Protein AF-A0A7S3FCY6-F1 (afdb_monomer)

Secondary structure (DSSP, 8-state):
--SSSS-TT--TTS-EEP---PPPPTTS-EEEEEET-SS-SSTT-EEEEEEEEEE--TT-S-SS-SS--EE-SS--EETT--------EEEEE-SSTTTT-BBEEEEEEETTEEEEEEEET-SS--STTPEEEEEEEEEEPPBTSSS----EEEETT--B-TT---S----EEEEEEEE-SSSS-TT--TTS-EEEEEEEEEETTS-EEEEEET-SS-SSTTSEEEEEEEEEE--TT-SBSS-SS--EE-SS--EETT-SS--EEEEEEEE-SSTTTT-BBEEEEEEETT-S-----TT-SS--STT------EEEEE--TTSSS----EEEETT--B-TT---S----EEEEEP---SSTT-

pLDDT: mean 89.42, std 9.93, range [41.59, 98.5]

Radius of gyration: 20.01 Å; Cα contacts (8 Å, |Δi|>4): 1108; chains: 1; bounding box: 51×48×54 Å

Foldseek 3Di:
DVDALAAPLDDPQQAAWDDDDDDDPPQQAEKDKAKQDQAFPDPQKHFPGKAFWKAAQQADQDQDALEIDGDHNNIDHDVVHRDDPHDIFFEAEPLAVLGQWRMMMTMIGHGQFLYKDKAWLDAPADDDPWHFRAKAFWWARFWVGRFAHAIDGHHNNNHHDPPIDSDNRRGGYIFFEAEDDDLAAPLGDRQQAGWMMTMTTHGHQQADKDKAKQDQAFPAPQKHFRGKAFWKAAFQAIGYLHALDTDGHHNNGDHDRSRRDTRRYIYFEAEDPAVLGQWRMMMTIIGHGPHSYDDDDPPDADDDPPPDHDRAGAFWWARDPSGHHHHDIDGHHNNNDHGPRIDSDRPRGGYIDGDDDDDDVPD

Structure (mmCIF, N/CA/C/O backbone):
data_AF-A0A7S3FCY6-F1
#
_entry.id   AF-A0A7S3FCY6-F1
#
loop_
_atom_site.group_PDB
_atom_site.id
_atom_site.type_symbol
_atom_site.label_atom_id
_atom_site.label_alt_id
_atom_site.label_comp_id
_atom_site.label_asym_id
_atom_site.label_entity_id
_atom_site.label_seq_id
_atom_site.pdbx_PDB_ins_code
_atom_site.Cartn_x
_atom_site.Cartn_y
_atom_site.Cartn_z
_atom_site.occupancy
_atom_site.B_iso_or_equiv
_atom_site.auth_seq_id
_atom_site.auth_comp_id
_atom_site.auth_asym_id
_atom_site.auth_atom_id
_atom_site.pdbx_PDB_model_num
ATOM 1 N N . ALA A 1 1 ? 5.067 -3.486 -28.750 1.00 42.56 1 ALA A N 1
ATOM 2 C CA . ALA A 1 1 ? 5.143 -2.466 -27.712 1.00 42.56 1 ALA A CA 1
ATOM 3 C C . ALA A 1 1 ? 5.396 -1.118 -28.373 1.00 42.56 1 ALA A C 1
ATOM 5 O O . ALA A 1 1 ? 5.962 -1.090 -29.464 1.00 42.56 1 ALA A O 1
ATOM 6 N N . ILE A 1 2 ? 5.029 -0.012 -27.726 1.00 41.59 2 ILE A N 1
ATOM 7 C CA . ILE A 1 2 ? 5.940 1.135 -27.791 1.00 41.59 2 ILE A CA 1
ATOM 8 C C . ILE A 1 2 ? 7.129 0.655 -26.956 1.00 41.59 2 ILE A C 1
ATOM 10 O O . ILE A 1 2 ? 6.925 0.344 -25.788 1.00 41.59 2 ILE A O 1
ATOM 14 N N . GLY A 1 3 ? 8.278 0.403 -27.590 1.00 43.41 3 GLY A N 1
ATOM 15 C CA . GLY A 1 3 ? 9.471 -0.089 -26.896 1.00 43.41 3 GLY A CA 1
ATOM 16 C C . GLY A 1 3 ? 9.791 0.808 -25.701 1.00 43.41 3 GLY A C 1
ATOM 17 O O . GLY A 1 3 ? 9.732 2.030 -25.824 1.00 43.41 3 GLY A O 1
ATOM 18 N N . GLY A 1 4 ? 10.026 0.180 -24.560 1.00 59.50 4 GLY A N 1
ATOM 19 C CA . GLY A 1 4 ? 10.203 0.788 -23.247 1.00 59.50 4 GLY A CA 1
ATOM 20 C C . GLY A 1 4 ? 10.033 -0.291 -22.178 1.00 59.50 4 GLY A C 1
ATOM 21 O O . GLY A 1 4 ? 9.731 -1.422 -22.549 1.00 59.50 4 GLY A O 1
ATOM 22 N N . SER A 1 5 ? 10.188 0.082 -20.908 1.00 58.12 5 SER A N 1
ATOM 23 C CA . SER A 1 5 ? 10.246 -0.692 -19.645 1.00 58.12 5 SER A CA 1
ATOM 24 C C . SER A 1 5 ? 9.376 -1.954 -19.418 1.00 58.12 5 SER A C 1
ATOM 26 O O . SER A 1 5 ? 9.389 -2.539 -18.337 1.00 58.12 5 SER A O 1
ATOM 28 N N . ALA A 1 6 ? 8.551 -2.375 -20.375 1.00 68.81 6 ALA A N 1
ATOM 29 C CA . ALA A 1 6 ? 7.847 -3.652 -20.372 1.00 68.81 6 ALA A CA 1
ATOM 30 C C . ALA A 1 6 ? 8.708 -4.782 -20.973 1.00 68.81 6 ALA A C 1
ATOM 32 O O . ALA A 1 6 ? 9.576 -4.554 -21.809 1.00 68.81 6 ALA A O 1
ATOM 33 N N . ASP A 1 7 ? 8.407 -6.032 -20.607 1.00 71.19 7 ASP A N 1
ATOM 34 C CA . ASP A 1 7 ? 9.063 -7.212 -21.187 1.00 71.19 7 ASP A CA 1
ATOM 35 C C . ASP A 1 7 ? 8.793 -7.340 -22.703 1.00 71.19 7 ASP A C 1
ATOM 37 O O . ASP A 1 7 ? 7.650 -7.203 -23.156 1.00 71.19 7 ASP A O 1
ATOM 41 N N . ASP A 1 8 ? 9.835 -7.659 -23.482 1.00 65.25 8 ASP A N 1
ATOM 42 C CA . ASP A 1 8 ? 9.804 -7.812 -24.947 1.00 65.25 8 ASP A CA 1
ATOM 43 C C . ASP A 1 8 ? 8.772 -8.839 -25.448 1.00 65.25 8 ASP A C 1
ATOM 45 O O . ASP A 1 8 ? 8.322 -8.776 -26.599 1.00 65.25 8 ASP A O 1
ATOM 49 N N . GLY A 1 9 ? 8.345 -9.774 -24.592 1.00 67.56 9 GLY A N 1
ATOM 50 C CA . GLY A 1 9 ? 7.244 -10.694 -24.866 1.00 67.56 9 GLY A CA 1
ATOM 51 C C . GLY A 1 9 ? 5.894 -9.997 -25.088 1.00 67.56 9 GLY A C 1
ATOM 52 O O . GLY A 1 9 ? 4.981 -10.602 -25.657 1.00 67.56 9 GLY A O 1
ATOM 53 N N . TYR A 1 10 ? 5.752 -8.726 -24.690 1.00 75.31 10 TYR A N 1
ATOM 54 C CA . TYR A 1 10 ? 4.527 -7.946 -24.835 1.00 75.31 10 TYR A CA 1
ATOM 55 C C . TYR A 1 10 ? 4.468 -7.177 -26.170 1.00 75.31 10 TYR A C 1
ATOM 57 O O . TYR A 1 10 ? 4.932 -6.046 -26.330 1.00 75.31 10 TYR A O 1
ATOM 65 N N . VAL A 1 11 ? 3.809 -7.760 -27.173 1.00 65.00 11 VAL A N 1
ATOM 66 C CA . VAL A 1 11 ? 3.669 -7.153 -28.511 1.00 65.00 11 VAL A CA 1
ATOM 67 C C . VAL A 1 11 ? 2.411 -6.273 -28.630 1.00 65.00 11 VAL A C 1
ATOM 69 O O . VAL A 1 11 ? 1.331 -6.631 -28.172 1.00 65.00 11 VAL A O 1
ATOM 72 N N . SER A 1 12 ? 2.519 -5.104 -29.280 1.00 61.16 12 SER A N 1
ATOM 73 C CA . SER A 1 12 ? 1.483 -4.042 -29.257 1.00 61.16 12 SER A CA 1
ATOM 74 C C . SER A 1 12 ? 0.335 -4.231 -30.251 1.00 61.16 12 SER A C 1
ATOM 76 O O . SER A 1 12 ? -0.511 -3.356 -30.352 1.00 61.16 12 SER A O 1
ATOM 78 N N . ASN A 1 13 ? 0.276 -5.354 -30.969 1.00 62.34 13 ASN A N 1
ATOM 79 C CA . ASN A 1 13 ? -0.729 -5.598 -32.013 1.00 62.34 13 ASN A CA 1
ATOM 80 C C . ASN A 1 13 ? -1.379 -6.995 -31.915 1.00 62.34 13 ASN A C 1
ATOM 82 O O . ASN A 1 13 ? -2.014 -7.439 -32.867 1.00 62.34 13 ASN A O 1
ATOM 86 N N . ALA A 1 14 ? -1.208 -7.714 -30.798 1.00 66.94 14 ALA A N 1
ATOM 87 C CA . ALA A 1 14 ? -1.710 -9.089 -30.651 1.00 66.94 14 ALA A CA 1
ATOM 88 C C . ALA A 1 14 ? -3.150 -9.200 -30.106 1.00 66.94 14 ALA A C 1
ATOM 90 O O . ALA A 1 14 ? -3.664 -10.309 -29.981 1.00 66.94 14 ALA A O 1
ATOM 91 N N . GLY A 1 15 ? -3.816 -8.078 -29.812 1.00 81.19 15 GLY A N 1
ATOM 92 C CA . GLY A 1 15 ? -5.153 -8.030 -29.205 1.00 81.19 15 GLY A CA 1
ATOM 93 C C . GLY A 1 15 ? -5.122 -7.535 -27.758 1.00 81.19 15 GLY A C 1
ATOM 94 O O . GLY A 1 15 ? -4.116 -6.992 -27.301 1.00 81.19 15 GLY A O 1
ATOM 95 N N . ALA A 1 16 ? -6.225 -7.704 -27.028 1.00 87.00 16 ALA A N 1
ATOM 96 C CA . ALA A 1 16 ? -6.291 -7.323 -25.615 1.00 87.00 16 ALA A CA 1
ATOM 97 C C . ALA A 1 16 ? -5.517 -8.320 -24.737 1.00 87.00 16 ALA A C 1
ATOM 99 O O . ALA A 1 16 ? -5.669 -9.530 -24.903 1.00 87.00 16 ALA A O 1
ATOM 100 N N . VAL A 1 17 ? -4.710 -7.829 -23.791 1.00 88.38 17 VAL A N 1
ATOM 101 C CA . VAL A 1 17 ? -4.005 -8.688 -22.822 1.00 88.38 17 VAL A CA 1
ATOM 102 C C . VAL A 1 17 ? -5.026 -9.403 -21.935 1.00 88.38 17 VAL A C 1
ATOM 104 O O . VAL A 1 17 ? -5.970 -8.787 -21.440 1.00 88.38 17 VAL A O 1
ATOM 107 N N . GLY A 1 18 ? -4.859 -10.713 -21.764 1.00 89.19 18 GLY A N 1
ATOM 108 C CA . GLY A 1 18 ? -5.743 -11.539 -20.951 1.00 89.19 18 GLY A CA 1
ATOM 109 C C . GLY A 1 18 ? -5.485 -11.410 -19.452 1.00 89.19 18 GLY A C 1
ATOM 110 O O . GLY A 1 18 ? -4.379 -11.111 -19.011 1.00 89.19 18 GLY A O 1
ATOM 111 N N . CYS A 1 19 ? -6.514 -11.698 -18.661 1.00 91.56 19 CYS A N 1
ATOM 112 C CA . CYS A 1 19 ? -6.420 -11.854 -17.214 1.00 91.56 19 CYS A CA 1
ATOM 113 C C . CYS A 1 19 ? -7.144 -13.134 -16.778 1.00 91.56 19 CYS A C 1
ATOM 115 O O . CYS A 1 19 ? -7.951 -13.705 -17.515 1.00 91.56 19 CYS A O 1
ATOM 117 N N . SER A 1 20 ? -6.835 -13.628 -15.583 1.00 94.06 20 SER A N 1
ATOM 118 C CA . SER A 1 20 ? -7.522 -14.773 -14.982 1.00 94.06 20 SER A CA 1
ATOM 119 C C . SER A 1 20 ? -7.566 -14.597 -13.472 1.00 94.06 20 SER A C 1
ATOM 121 O O . SER A 1 20 ? -6.573 -14.208 -12.863 1.00 94.06 20 SER A O 1
ATOM 123 N N . VAL A 1 21 ? -8.722 -14.879 -12.870 1.00 92.94 21 VAL A N 1
ATOM 124 C CA . VAL A 1 21 ? -8.875 -14.915 -11.413 1.00 92.94 21 VAL A CA 1
ATOM 125 C C . VAL A 1 21 ? -8.625 -16.345 -10.961 1.00 92.94 21 VAL A C 1
ATOM 127 O O . VAL A 1 21 ? -9.401 -17.248 -11.273 1.00 92.94 21 VAL A O 1
ATOM 130 N N . CYS A 1 22 ? -7.523 -16.549 -10.250 1.00 94.25 22 CYS A N 1
ATOM 131 C CA . CYS A 1 22 ? -7.093 -17.863 -9.793 1.00 94.25 22 CYS A CA 1
ATOM 132 C C . CYS A 1 22 ? -7.392 -18.027 -8.301 1.00 94.25 22 CYS A C 1
ATOM 134 O O . CYS A 1 22 ? -7.113 -17.133 -7.505 1.00 94.25 22 CYS A O 1
ATOM 136 N N . ALA A 1 23 ? -7.924 -19.186 -7.919 1.00 91.31 23 ALA A N 1
ATOM 137 C CA . ALA A 1 23 ? -8.112 -19.550 -6.522 1.00 91.31 23 ALA A CA 1
ATOM 138 C C . ALA A 1 23 ? -6.977 -20.467 -6.061 1.00 91.31 23 ALA A C 1
ATOM 140 O O . ALA A 1 23 ? -6.647 -21.455 -6.718 1.00 91.31 23 ALA A O 1
ATOM 141 N N . VAL A 1 24 ? -6.410 -20.154 -4.903 1.00 89.50 24 V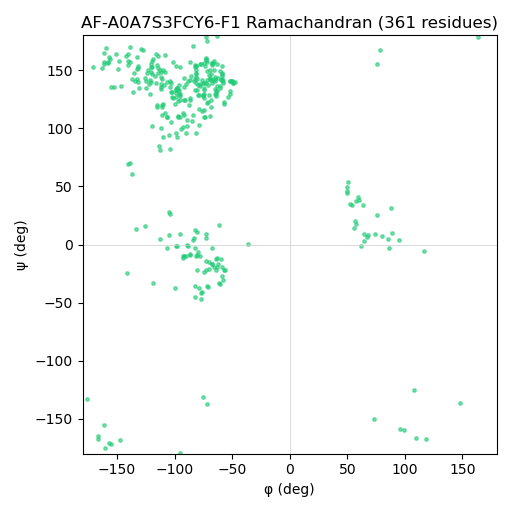AL A N 1
ATOM 142 C CA . VAL A 1 24 ? -5.479 -21.039 -4.202 1.00 89.50 24 VAL A CA 1
ATOM 143 C C . VAL A 1 24 ? -6.296 -22.138 -3.506 1.00 89.50 24 VAL A C 1
ATOM 145 O O . VAL A 1 24 ? -7.345 -21.822 -2.934 1.00 89.50 24 VAL A O 1
ATOM 148 N N . PRO A 1 25 ? -5.872 -23.418 -3.520 1.00 89.06 25 PRO A N 1
ATOM 149 C CA . PRO A 1 25 ? -6.608 -24.464 -2.820 1.00 89.06 25 PRO A CA 1
ATOM 150 C C . PRO A 1 25 ? -6.734 -24.156 -1.325 1.00 89.06 25 PRO A C 1
ATOM 152 O O . PRO A 1 25 ? -5.803 -23.624 -0.709 1.00 89.06 25 PRO A O 1
ATOM 155 N N . ALA A 1 26 ? -7.866 -24.540 -0.730 1.00 83.62 26 ALA A N 1
ATOM 156 C CA . ALA A 1 26 ? -8.115 -24.344 0.695 1.00 83.62 26 ALA A CA 1
ATOM 157 C C . ALA A 1 26 ? -6.928 -24.835 1.544 1.00 83.62 26 ALA A C 1
ATOM 159 O O . ALA A 1 26 ? -6.344 -25.882 1.263 1.00 83.62 26 ALA A O 1
ATOM 160 N N . ASN A 1 27 ? -6.578 -24.076 2.584 1.00 83.38 27 ASN A N 1
ATOM 161 C CA . ASN A 1 27 ? -5.462 -24.353 3.499 1.00 83.38 27 ASN A CA 1
ATOM 162 C C . ASN A 1 27 ? -4.051 -24.316 2.880 1.00 83.38 27 ASN A C 1
ATOM 164 O O . ASN A 1 27 ? -3.089 -24.656 3.566 1.00 83.38 27 ASN A O 1
ATOM 168 N N . SER A 1 28 ? -3.883 -23.868 1.631 1.00 89.94 28 SER A N 1
ATOM 169 C CA . SER A 1 28 ? -2.543 -23.750 1.025 1.00 89.94 28 SER A CA 1
ATOM 170 C C . SER A 1 28 ? -1.828 -22.438 1.378 1.00 89.94 28 SER A C 1
ATOM 172 O O . SER A 1 28 ? -0.714 -22.198 0.913 1.00 89.94 28 SER A O 1
ATOM 174 N N . GLY A 1 29 ? -2.437 -21.608 2.227 1.00 92.81 29 GLY A N 1
ATOM 175 C CA . GLY A 1 29 ? -1.879 -20.346 2.705 1.00 92.81 29 GLY A CA 1
ATOM 176 C C . GLY A 1 29 ? -2.352 -19.127 1.914 1.00 92.81 29 GLY A C 1
ATOM 177 O O . GLY A 1 29 ? -3.386 -19.178 1.249 1.00 92.81 29 GLY A O 1
ATOM 178 N N . ALA A 1 30 ? -1.586 -18.039 1.989 1.00 94.69 30 ALA A N 1
ATOM 179 C CA . ALA A 1 30 ? -1.920 -16.753 1.382 1.00 94.69 30 ALA A CA 1
ATOM 180 C C . ALA A 1 30 ? -0.961 -16.404 0.235 1.00 94.69 30 ALA A C 1
ATOM 182 O O . ALA A 1 30 ? 0.208 -16.801 0.248 1.00 94.69 30 ALA A O 1
ATOM 183 N N . VAL A 1 31 ? -1.460 -15.652 -0.747 1.00 97.00 31 VAL A N 1
ATOM 184 C CA . VAL A 1 31 ? -0.676 -15.144 -1.879 1.00 97.00 31 VAL A CA 1
ATOM 185 C C . VAL A 1 31 ? -0.438 -13.651 -1.717 1.00 97.00 31 VAL A C 1
ATOM 187 O O . VAL A 1 31 ? -1.340 -12.921 -1.316 1.00 97.00 31 VAL A O 1
ATOM 190 N N . TYR A 1 32 ? 0.770 -13.210 -2.048 1.00 97.62 32 TYR A N 1
ATOM 191 C CA . TYR A 1 32 ? 1.166 -11.808 -2.037 1.00 97.62 32 TYR A CA 1
ATOM 192 C C . TYR A 1 32 ? 2.056 -11.482 -3.237 1.00 97.62 32 TYR A C 1
ATOM 194 O O . TYR A 1 32 ? 2.686 -12.365 -3.822 1.00 97.62 32 TYR A O 1
ATOM 202 N N . VAL A 1 33 ? 2.107 -10.202 -3.596 1.00 98.06 33 VAL A N 1
ATOM 203 C CA . VAL A 1 33 ? 3.053 -9.677 -4.583 1.00 98.06 33 VAL A CA 1
ATOM 204 C C . VAL A 1 33 ? 4.239 -9.090 -3.833 1.00 98.06 33 VAL A C 1
ATOM 206 O O . VAL A 1 33 ? 4.058 -8.338 -2.876 1.00 98.06 33 VAL A O 1
ATOM 209 N N . GLN A 1 34 ? 5.446 -9.427 -4.264 1.00 98.25 34 GLN A N 1
ATOM 210 C CA . GLN A 1 34 ? 6.668 -8.787 -3.815 1.00 98.25 34 GLN A CA 1
ATOM 211 C C . GLN A 1 34 ? 7.201 -7.892 -4.930 1.00 98.25 34 GLN A C 1
ATOM 213 O O . GLN A 1 34 ? 7.672 -8.378 -5.960 1.00 98.25 34 GLN A O 1
ATOM 218 N N . TYR A 1 35 ? 7.111 -6.580 -4.718 1.00 98.25 35 TYR A N 1
ATOM 219 C CA . TYR A 1 35 ? 7.643 -5.579 -5.638 1.00 98.25 35 TYR A CA 1
ATOM 220 C C . TYR A 1 35 ? 9.140 -5.388 -5.418 1.00 98.25 35 TYR A C 1
ATOM 222 O O . TYR A 1 35 ? 9.618 -5.356 -4.286 1.00 98.25 35 TYR A O 1
ATOM 230 N N . GLY A 1 36 ? 9.872 -5.252 -6.513 1.00 97.19 36 GLY A N 1
ATOM 231 C CA . GLY A 1 36 ? 11.312 -5.059 -6.549 1.00 97.19 36 GLY A CA 1
ATOM 232 C C . GLY A 1 36 ? 12.163 -6.282 -6.288 1.00 97.19 36 GLY A C 1
ATOM 233 O O . GLY A 1 36 ? 13.322 -6.155 -5.898 1.00 97.19 36 GLY A O 1
ATOM 234 N N . ARG A 1 37 ? 11.613 -7.470 -6.558 1.00 96.88 37 ARG A N 1
ATOM 235 C CA . ARG A 1 37 ? 12.363 -8.727 -6.540 1.00 96.88 37 ARG A CA 1
ATOM 236 C C . ARG A 1 37 ? 11.757 -9.766 -7.478 1.00 96.88 37 ARG A C 1
ATOM 238 O O . ARG A 1 37 ? 10.553 -9.996 -7.455 1.00 96.88 37 ARG A O 1
ATOM 245 N N . GLY A 1 38 ? 12.603 -10.455 -8.245 1.00 96.56 38 GLY A N 1
ATOM 246 C CA . GLY A 1 38 ? 12.203 -11.551 -9.142 1.00 96.56 38 GLY A CA 1
ATOM 247 C C . GLY A 1 38 ? 12.046 -12.924 -8.467 1.00 96.56 38 GLY A C 1
ATOM 248 O O . GLY A 1 38 ? 12.021 -13.940 -9.148 1.00 96.56 38 GLY A O 1
ATOM 249 N N . SER A 1 39 ? 12.017 -12.990 -7.135 1.00 97.25 39 SER A N 1
ATOM 250 C CA . SER A 1 39 ? 11.777 -14.211 -6.351 1.00 97.25 39 SER A CA 1
ATOM 251 C C . SER A 1 39 ? 11.355 -13.843 -4.929 1.00 97.25 39 SER A C 1
ATOM 253 O O . SER A 1 39 ? 11.703 -12.763 -4.451 1.00 97.25 39 SER A O 1
ATOM 255 N N . CYS A 1 40 ? 10.657 -14.744 -4.239 1.00 98.00 40 CYS A N 1
ATOM 256 C CA . CYS A 1 40 ? 10.241 -14.518 -2.854 1.00 98.00 40 CYS A CA 1
ATOM 257 C C . CYS A 1 40 ? 11.448 -14.405 -1.908 1.00 98.00 40 CYS A C 1
ATOM 259 O O . CYS A 1 40 ? 12.312 -15.283 -1.899 1.00 98.00 40 CYS A O 1
ATOM 261 N N . SER A 1 41 ? 11.498 -13.350 -1.088 1.00 96.94 41 SER A N 1
ATOM 262 C CA . SER A 1 41 ? 12.542 -13.183 -0.058 1.00 96.94 41 SER A CA 1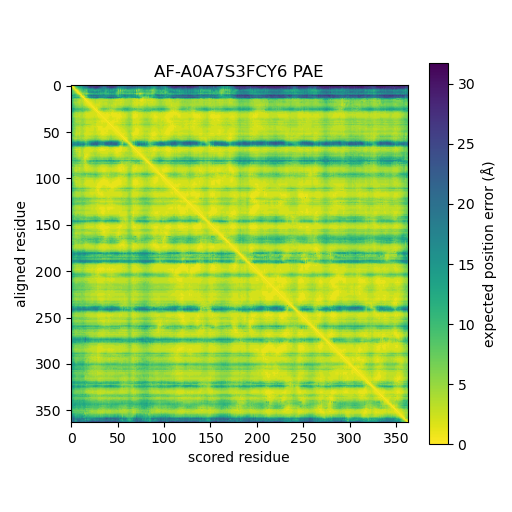
ATOM 263 C C . SER A 1 41 ? 12.373 -14.150 1.114 1.00 96.94 41 SER A C 1
ATOM 265 O O . SER A 1 41 ? 13.366 -14.616 1.672 1.00 96.94 41 SER A O 1
ATOM 267 N N . ASP A 1 42 ? 11.131 -14.448 1.500 1.00 97.00 42 ASP A N 1
ATOM 268 C CA . ASP A 1 42 ? 10.847 -15.400 2.571 1.00 97.00 42 ASP A CA 1
ATOM 269 C C . ASP A 1 42 ? 11.145 -16.834 2.119 1.00 97.00 42 ASP A C 1
ATOM 271 O O . ASP A 1 42 ? 10.542 -17.345 1.177 1.00 97.00 42 ASP A O 1
ATOM 275 N N . ALA A 1 43 ? 12.037 -17.511 2.843 1.00 96.25 43 ALA A N 1
ATOM 276 C CA . ALA A 1 43 ? 12.482 -18.865 2.514 1.00 96.25 43 ALA A CA 1
ATOM 277 C C . ALA A 1 43 ? 11.372 -19.926 2.619 1.00 96.25 43 ALA A C 1
ATOM 279 O O . ALA A 1 43 ? 11.503 -21.012 2.060 1.00 96.25 43 ALA A O 1
ATOM 280 N N . SER A 1 44 ? 10.291 -19.635 3.351 1.00 96.88 44 SER A N 1
ATOM 281 C CA . SER A 1 44 ? 9.125 -20.522 3.435 1.00 96.88 44 SER A CA 1
ATOM 282 C C . SER A 1 44 ? 8.109 -20.280 2.317 1.00 96.88 44 SER A C 1
ATOM 284 O O . SER A 1 44 ? 7.152 -21.045 2.199 1.00 96.88 44 SER A O 1
ATOM 286 N N . SER A 1 45 ? 8.281 -19.229 1.516 1.00 97.88 45 SER A N 1
ATOM 287 C CA . SER A 1 45 ? 7.383 -18.877 0.423 1.00 97.88 45 SER A CA 1
ATOM 288 C C . SER A 1 45 ? 7.842 -19.501 -0.888 1.00 97.88 45 SER A C 1
ATOM 290 O O . SER A 1 45 ? 9.030 -19.595 -1.186 1.00 97.88 45 SER A O 1
ATOM 292 N N . THR A 1 46 ? 6.880 -19.927 -1.701 1.00 97.62 46 THR A N 1
ATOM 293 C CA . THR A 1 46 ? 7.133 -20.440 -3.051 1.00 97.62 46 THR A CA 1
ATOM 294 C C . THR A 1 46 ? 6.858 -19.343 -4.070 1.00 97.62 46 THR A C 1
ATOM 296 O O . THR A 1 46 ? 5.797 -18.720 -4.032 1.00 97.62 46 THR A O 1
ATOM 299 N N . THR A 1 47 ? 7.797 -19.119 -4.994 1.00 98.06 47 THR A N 1
ATOM 300 C CA . THR A 1 47 ? 7.576 -18.214 -6.133 1.00 98.06 47 THR A CA 1
ATOM 301 C C . THR A 1 47 ? 6.660 -18.911 -7.133 1.00 98.06 47 THR A C 1
ATOM 303 O O . THR A 1 47 ? 7.035 -19.944 -7.682 1.00 98.06 47 THR A O 1
ATOM 306 N N . LEU A 1 48 ? 5.463 -18.365 -7.353 1.00 97.06 48 LEU A N 1
ATOM 307 C CA . LEU A 1 48 ? 4.517 -18.864 -8.354 1.00 97.06 48 LEU A CA 1
ATOM 308 C C . LEU A 1 48 ? 4.934 -18.422 -9.756 1.00 97.06 48 LEU A C 1
ATOM 310 O O . LEU A 1 48 ? 4.974 -19.234 -10.675 1.00 97.06 48 LEU A O 1
ATOM 314 N N . TYR A 1 49 ? 5.277 -17.141 -9.900 1.00 97.25 49 TYR A N 1
ATOM 315 C CA . TYR A 1 49 ? 5.935 -16.598 -11.082 1.00 97.25 49 TYR A CA 1
ATOM 316 C C . TYR A 1 49 ? 6.707 -15.322 -10.733 1.00 97.25 49 TYR A C 1
ATOM 318 O O . TYR A 1 49 ? 6.437 -14.666 -9.725 1.00 97.25 49 TYR A O 1
ATOM 326 N N . ALA A 1 50 ? 7.664 -14.980 -11.590 1.00 97.12 50 ALA A N 1
ATOM 327 C CA . ALA A 1 50 ? 8.396 -13.721 -11.570 1.00 97.12 50 ALA A CA 1
ATOM 328 C C . ALA A 1 50 ? 8.100 -12.958 -12.857 1.00 97.12 50 ALA A C 1
ATOM 330 O O . ALA A 1 50 ? 7.936 -13.581 -13.904 1.00 97.12 50 ALA A O 1
ATOM 331 N N . GLY A 1 51 ? 8.034 -11.637 -12.783 1.00 96.19 51 GLY A N 1
ATOM 332 C CA . GLY A 1 51 ? 7.653 -10.800 -13.906 1.00 96.19 51 GLY A CA 1
ATOM 333 C C . GLY A 1 51 ? 8.077 -9.351 -13.731 1.00 96.19 51 GLY A C 1
ATOM 334 O O . GLY A 1 51 ? 9.028 -9.050 -13.005 1.00 96.19 51 GLY A O 1
ATOM 335 N N . TRP A 1 52 ? 7.352 -8.468 -14.404 1.00 95.00 52 TRP A N 1
ATOM 336 C CA . TRP A 1 52 ? 7.575 -7.026 -14.401 1.00 95.00 52 TRP A CA 1
ATOM 337 C C . TRP A 1 52 ? 6.338 -6.300 -13.875 1.00 95.00 52 TRP A C 1
ATOM 339 O O . TRP A 1 52 ? 5.214 -6.806 -13.956 1.00 95.00 52 TRP A O 1
ATOM 349 N N . VAL A 1 53 ? 6.546 -5.124 -13.295 1.00 95.00 53 VAL A N 1
ATOM 350 C CA . VAL A 1 53 ? 5.458 -4.306 -12.755 1.00 95.00 53 VAL A CA 1
ATOM 351 C C . VAL A 1 53 ? 4.880 -3.438 -13.864 1.00 95.00 53 VAL A C 1
ATOM 353 O O . VAL A 1 53 ? 5.615 -2.684 -14.495 1.00 95.00 53 VAL A O 1
ATOM 356 N N . ALA A 1 54 ? 3.566 -3.507 -14.072 1.00 92.25 54 ALA A N 1
ATOM 357 C CA . ALA A 1 54 ? 2.866 -2.634 -15.007 1.00 92.25 54 ALA A CA 1
ATOM 358 C C . ALA A 1 54 ? 2.183 -1.452 -14.307 1.00 92.25 54 ALA A C 1
ATOM 360 O O . ALA A 1 54 ? 1.788 -1.535 -13.146 1.00 92.25 54 ALA A O 1
ATOM 361 N N . GLY A 1 55 ? 2.008 -0.359 -15.046 1.00 89.31 55 GLY A N 1
ATOM 362 C CA . GLY A 1 55 ? 1.283 0.840 -14.639 1.00 89.31 55 GLY A CA 1
ATOM 363 C C . GLY A 1 55 ? 0.853 1.686 -15.842 1.00 89.31 55 GLY A C 1
ATOM 364 O O . GLY A 1 55 ? 1.017 1.295 -17.002 1.00 89.31 55 GLY A O 1
ATOM 365 N N . SER A 1 56 ? 0.280 2.858 -15.572 1.00 86.69 56 SER A N 1
ATOM 366 C CA . SER A 1 56 ? 0.029 3.882 -16.589 1.00 86.69 56 SER A CA 1
ATOM 367 C C . SER A 1 56 ? 1.288 4.705 -16.857 1.00 86.69 56 SER A C 1
ATOM 369 O O . SER A 1 56 ? 2.123 4.871 -15.972 1.00 86.69 56 SER A O 1
ATOM 371 N N . HIS A 1 57 ? 1.398 5.272 -18.060 1.00 87.94 57 HIS A N 1
ATOM 372 C CA . HIS A 1 57 ? 2.422 6.275 -18.352 1.00 87.94 57 HIS A CA 1
ATOM 373 C C . HIS A 1 57 ? 2.284 7.459 -17.391 1.00 87.94 57 HIS A C 1
ATOM 375 O O . HIS A 1 57 ? 1.167 7.914 -17.135 1.00 87.94 57 HIS A O 1
ATOM 381 N N . TYR A 1 58 ? 3.403 7.989 -16.902 1.00 86.25 58 TYR A N 1
ATOM 382 C CA . TYR A 1 58 ? 3.435 9.020 -15.860 1.00 86.25 58 TYR A CA 1
ATOM 383 C C . TYR A 1 58 ? 2.656 10.307 -16.187 1.00 86.25 58 TYR A C 1
ATOM 385 O O . TYR A 1 58 ? 2.283 11.044 -15.278 1.00 86.25 58 TYR A O 1
ATOM 393 N N . SER A 1 59 ? 2.409 10.588 -17.470 1.00 87.50 59 SER A N 1
ATOM 394 C CA . SER A 1 59 ? 1.632 11.746 -17.942 1.00 87.50 59 SER A CA 1
ATOM 395 C C . SER A 1 59 ? 0.209 11.415 -18.425 1.00 87.50 59 SER A C 1
ATOM 397 O O . SER A 1 59 ? -0.460 12.276 -18.992 1.00 87.50 59 SER A O 1
ATOM 399 N N . SER A 1 60 ? -0.274 10.183 -18.228 1.00 83.12 60 SER A N 1
ATOM 400 C CA . SER A 1 60 ? -1.629 9.768 -18.618 1.00 83.12 60 SER A CA 1
ATOM 401 C C . SER A 1 60 ? -2.609 9.762 -17.440 1.00 83.12 60 SER A C 1
ATOM 403 O O . SER A 1 60 ? -2.448 8.999 -16.498 1.00 83.12 60 SER A O 1
ATOM 405 N N . GLU A 1 61 ? -3.693 10.538 -17.537 1.00 71.81 61 GLU A N 1
ATOM 406 C CA . GLU A 1 61 ? -4.774 10.600 -16.529 1.00 71.81 61 GLU A CA 1
ATOM 407 C C . GLU A 1 61 ? -5.818 9.465 -16.662 1.00 71.81 61 GLU A C 1
ATOM 409 O O . GLU A 1 61 ? -6.763 9.367 -15.874 1.00 71.81 61 GLU A O 1
ATOM 414 N N . GLY A 1 62 ? -5.677 8.602 -17.675 1.00 61.00 62 GLY A N 1
ATOM 415 C CA . GLY A 1 62 ? -6.611 7.525 -18.014 1.00 61.00 62 GLY A CA 1
ATOM 416 C C . GLY A 1 62 ? -5.904 6.224 -18.406 1.00 61.00 62 GLY A C 1
ATOM 417 O O . GLY A 1 62 ? -4.694 6.194 -18.595 1.00 61.00 62 GLY A O 1
ATOM 418 N N . GLY A 1 63 ? -6.665 5.129 -18.525 1.00 57.06 63 GLY A N 1
ATOM 419 C CA . GLY A 1 63 ? -6.136 3.797 -18.875 1.00 57.06 63 GLY A CA 1
ATOM 420 C C . GLY A 1 63 ? -6.305 2.722 -17.797 1.00 57.06 63 GLY A C 1
ATOM 421 O O . GLY A 1 63 ? -6.053 1.557 -18.079 1.00 57.06 63 GLY A O 1
ATOM 422 N N . GLY A 1 64 ? -6.803 3.086 -16.607 1.00 53.91 64 GLY A N 1
ATOM 423 C CA . GLY A 1 64 ? -7.316 2.134 -15.610 1.00 53.91 64 GLY A CA 1
ATOM 424 C C . GLY A 1 64 ? -6.341 1.677 -14.520 1.00 53.91 64 GLY A C 1
ATOM 425 O O . GLY A 1 64 ? -6.736 0.862 -13.691 1.00 53.91 64 GLY A O 1
ATOM 426 N N . PHE A 1 65 ? -5.113 2.201 -14.463 1.00 61.00 65 PHE A N 1
ATOM 427 C CA . PHE A 1 65 ? -4.109 1.752 -13.489 1.00 61.00 65 PHE A CA 1
ATOM 428 C C . PHE A 1 65 ? -3.931 2.745 -12.342 1.00 61.00 65 PHE A C 1
ATOM 430 O O . PHE A 1 65 ? -2.999 3.539 -12.327 1.00 61.00 65 PHE A O 1
ATOM 437 N N . SER A 1 66 ? -4.818 2.671 -11.349 1.00 67.69 66 SER A N 1
ATOM 438 C CA . SER A 1 66 ? -4.463 3.115 -9.996 1.00 67.69 66 SER A CA 1
ATOM 439 C C . SER A 1 66 ? -3.679 2.041 -9.238 1.00 67.69 66 SER A C 1
ATOM 441 O O . SER A 1 66 ? -3.171 2.326 -8.171 1.00 67.69 66 SER A O 1
ATOM 443 N N . THR A 1 67 ? -3.577 0.818 -9.766 1.00 82.25 67 THR A N 1
ATOM 444 C CA . THR A 1 67 ? -2.881 -0.322 -9.149 1.00 82.25 67 THR A CA 1
ATOM 445 C C . THR A 1 67 ? -1.668 -0.731 -9.982 1.00 82.25 67 THR A C 1
ATOM 447 O O . THR A 1 67 ? -1.581 -0.393 -11.165 1.00 82.25 67 THR A O 1
ATOM 450 N N . TYR A 1 68 ? -0.754 -1.485 -9.372 1.00 91.25 68 TYR A N 1
ATOM 451 C CA . TYR A 1 68 ? 0.489 -1.943 -9.995 1.00 91.25 68 TYR A CA 1
ATOM 452 C C . TYR A 1 68 ? 0.497 -3.469 -10.191 1.00 91.25 68 TYR A C 1
ATOM 454 O O . TYR A 1 68 ? 1.054 -4.189 -9.366 1.00 91.25 68 TYR A O 1
ATOM 462 N N . PRO A 1 69 ? -0.136 -4.028 -11.238 1.00 93.38 69 PRO A N 1
ATOM 463 C CA . PRO A 1 69 ? -0.161 -5.475 -11.415 1.00 93.38 69 PRO A CA 1
ATOM 464 C C . PRO A 1 69 ? 1.231 -6.051 -11.713 1.00 93.38 69 PRO A C 1
ATOM 466 O O . PRO A 1 69 ? 2.017 -5.487 -12.475 1.00 93.38 69 PRO A O 1
ATOM 469 N N . CYS A 1 70 ? 1.502 -7.229 -11.145 1.00 95.94 70 CYS A N 1
ATOM 470 C CA . CYS A 1 70 ? 2.673 -8.028 -11.492 1.00 95.94 70 CYS A CA 1
ATOM 471 C C . CYS A 1 70 ? 2.374 -8.895 -12.718 1.00 95.94 70 CYS A C 1
ATOM 473 O O . CYS A 1 70 ? 1.635 -9.881 -12.629 1.00 95.94 70 CYS A O 1
ATOM 475 N N . MET A 1 71 ? 2.937 -8.532 -13.865 1.00 94.75 71 MET A N 1
ATOM 476 C CA . MET A 1 71 ? 2.627 -9.151 -15.149 1.00 94.75 71 MET A CA 1
ATOM 477 C C . MET A 1 71 ? 3.360 -10.478 -15.326 1.00 94.75 71 MET A C 1
ATOM 479 O O . MET A 1 71 ? 4.543 -10.599 -15.023 1.00 94.75 71 MET A O 1
ATOM 483 N N . HIS A 1 72 ? 2.663 -11.490 -15.845 1.00 94.19 72 HIS A N 1
ATOM 484 C CA . HIS A 1 72 ? 3.276 -12.784 -16.149 1.00 94.19 72 HIS A CA 1
ATOM 485 C C . HIS A 1 72 ? 4.267 -12.643 -17.328 1.00 94.19 72 HIS A C 1
ATOM 487 O O . HIS A 1 72 ? 3.949 -11.937 -18.287 1.00 94.19 72 HIS A O 1
ATOM 493 N N . PRO A 1 73 ? 5.429 -13.323 -17.328 1.00 91.25 73 PRO A N 1
ATOM 494 C CA . PRO A 1 73 ? 6.444 -13.164 -18.379 1.00 91.25 73 PRO A CA 1
ATOM 495 C C . PRO A 1 73 ? 6.005 -13.751 -19.729 1.00 91.25 73 PRO A C 1
ATOM 497 O O . PRO A 1 73 ? 6.503 -13.363 -20.778 1.00 91.25 73 PRO A O 1
ATOM 500 N N . THR A 1 74 ? 5.038 -14.672 -19.727 1.00 90.56 74 THR A N 1
ATOM 501 C CA . THR A 1 74 ? 4.426 -15.214 -20.951 1.00 90.56 74 THR A CA 1
ATOM 502 C C . THR A 1 74 ? 2.978 -14.720 -21.091 1.00 90.56 74 THR A C 1
ATOM 504 O O . THR A 1 74 ? 2.077 -15.350 -20.521 1.00 90.56 74 THR A O 1
ATOM 507 N N . PRO A 1 75 ? 2.720 -13.599 -21.790 1.00 90.25 75 PRO A N 1
ATOM 508 C CA . PRO A 1 75 ? 1.369 -13.070 -21.953 1.00 90.25 75 PRO A CA 1
ATOM 509 C C . PRO A 1 75 ? 0.475 -13.965 -22.814 1.00 90.25 75 PRO A C 1
ATOM 511 O O . PRO A 1 75 ? 0.931 -14.688 -23.699 1.00 90.25 75 PRO A O 1
ATOM 514 N N . GLN A 1 76 ? -0.831 -13.854 -22.584 1.00 90.75 76 GLN A N 1
ATOM 515 C CA . GLN A 1 76 ? -1.873 -14.395 -23.454 1.00 90.75 76 GLN A CA 1
ATOM 516 C C . GLN A 1 76 ? -2.754 -13.249 -23.953 1.00 90.75 76 GLN A C 1
ATOM 518 O O . GLN A 1 76 ? -2.983 -12.281 -23.225 1.00 90.75 76 GLN A O 1
ATOM 523 N N . TYR A 1 77 ? -3.259 -13.366 -25.181 1.00 88.56 77 TYR A N 1
ATOM 524 C CA . TYR A 1 77 ? -4.021 -12.306 -25.840 1.00 88.56 77 TYR A CA 1
ATOM 525 C C . TYR A 1 77 ? -5.389 -12.789 -26.316 1.00 88.56 77 TYR A C 1
ATOM 527 O O . TYR A 1 77 ? -5.525 -13.882 -26.866 1.00 88.56 77 TYR A O 1
ATOM 535 N N . PHE A 1 78 ? -6.392 -11.926 -26.171 1.00 87.75 78 PHE A N 1
ATOM 536 C CA . PHE A 1 78 ? -7.714 -12.074 -26.765 1.00 87.75 78 PHE A CA 1
ATOM 537 C C . PHE A 1 78 ? -7.770 -11.322 -28.098 1.00 87.75 78 PHE A C 1
ATOM 539 O O . PHE A 1 78 ? -7.983 -10.109 -28.147 1.00 87.75 78 PHE A O 1
ATOM 546 N N . THR A 1 79 ? -7.615 -12.060 -29.197 1.00 86.62 79 THR A N 1
ATOM 547 C CA . THR A 1 79 ? -7.600 -11.519 -30.569 1.00 86.62 79 THR A CA 1
ATOM 548 C C . THR A 1 79 ? -8.974 -11.072 -31.074 1.00 86.62 79 THR A C 1
ATOM 550 O O . THR A 1 79 ? -9.055 -10.344 -32.059 1.00 86.62 79 THR A O 1
ATOM 553 N N . ALA A 1 80 ? -10.058 -11.462 -30.391 1.00 87.00 80 ALA A N 1
ATOM 554 C CA . ALA A 1 80 ? -11.412 -10.988 -30.691 1.00 87.00 80 ALA A CA 1
ATOM 555 C C . ALA A 1 80 ? -11.576 -9.471 -30.464 1.00 87.00 80 ALA A C 1
ATOM 557 O O . ALA A 1 80 ? -12.472 -8.857 -31.039 1.00 87.00 80 ALA A O 1
ATOM 558 N N . ILE A 1 81 ? -10.707 -8.863 -29.648 1.00 83.19 81 ILE A N 1
ATOM 559 C CA . ILE A 1 81 ? -10.634 -7.414 -29.452 1.00 83.19 81 ILE A CA 1
ATOM 560 C C . ILE A 1 81 ? -9.493 -6.891 -30.326 1.00 83.19 81 ILE A C 1
ATOM 562 O O . ILE A 1 81 ? -8.325 -6.934 -29.943 1.00 83.19 81 ILE A O 1
ATOM 566 N N . SER A 1 82 ? -9.835 -6.409 -31.519 1.00 76.06 82 SER A N 1
ATOM 567 C CA . SER A 1 82 ? -8.862 -6.009 -32.543 1.00 76.06 82 SER A CA 1
ATOM 568 C C . SER A 1 82 ? -8.356 -4.567 -32.416 1.00 76.06 82 SER A C 1
ATOM 570 O O . SER A 1 82 ? -7.438 -4.189 -33.136 1.00 76.06 82 SER A O 1
ATOM 572 N N . SER A 1 83 ? -8.955 -3.755 -31.538 1.00 79.81 83 SER A N 1
ATOM 573 C CA . SER A 1 83 ? -8.591 -2.344 -31.322 1.00 79.81 83 SER A CA 1
ATOM 574 C C . SER A 1 83 ? -8.657 -1.979 -29.832 1.00 79.81 83 SER A C 1
ATOM 576 O O . SER A 1 83 ? -9.574 -1.271 -29.412 1.00 79.81 83 SER A O 1
ATOM 578 N N . PRO A 1 84 ? -7.751 -2.505 -28.987 1.00 79.25 84 PRO A N 1
ATOM 579 C CA . PRO A 1 84 ? -7.650 -2.059 -27.602 1.00 79.25 84 PRO A CA 1
ATOM 580 C C . PRO A 1 84 ? -7.214 -0.584 -27.548 1.00 79.25 84 PRO A C 1
ATOM 582 O O . PRO A 1 84 ? -6.287 -0.178 -28.243 1.00 79.25 84 PRO A O 1
ATOM 585 N N . HIS A 1 85 ? -7.888 0.217 -26.718 1.00 80.38 85 HIS A N 1
ATOM 586 C CA . HIS A 1 85 ? -7.654 1.666 -26.601 1.00 80.38 85 HIS A CA 1
ATOM 587 C C . HIS A 1 85 ? -6.933 2.083 -25.307 1.00 80.38 85 HIS A C 1
ATOM 589 O O . HIS A 1 85 ? -6.647 3.263 -25.121 1.00 80.38 85 HIS A O 1
ATOM 595 N N . SER A 1 86 ? -6.650 1.138 -24.406 1.00 83.00 86 SER A N 1
ATOM 596 C CA . SER A 1 86 ? -5.902 1.380 -23.167 1.00 83.00 86 SER A CA 1
ATOM 597 C C . SER A 1 86 ? -4.518 0.746 -23.260 1.00 83.00 86 SER A C 1
ATOM 599 O O . SER A 1 86 ? -4.390 -0.389 -23.723 1.00 83.00 86 SER A O 1
ATOM 601 N N . THR A 1 87 ? -3.499 1.476 -22.809 1.00 81.75 87 THR A N 1
ATOM 602 C CA . THR A 1 87 ? -2.091 1.069 -22.900 1.00 81.75 87 THR A CA 1
ATOM 603 C C . THR A 1 87 ? -1.531 0.787 -21.509 1.00 81.75 87 THR A C 1
ATOM 605 O O . THR A 1 87 ? -1.796 1.536 -20.571 1.00 81.75 87 THR A O 1
ATOM 608 N N . MET A 1 88 ? -0.744 -0.283 -21.396 1.00 85.38 88 MET A N 1
ATOM 609 C CA . MET A 1 88 ? 0.051 -0.614 -20.211 1.00 85.38 88 MET A CA 1
ATOM 610 C C . MET A 1 88 ? 1.520 -0.289 -20.462 1.00 85.38 88 MET A C 1
ATOM 612 O O . MET A 1 88 ? 2.025 -0.560 -21.552 1.00 85.38 88 MET A O 1
ATOM 616 N N . TYR A 1 89 ? 2.189 0.242 -19.445 1.00 88.25 89 TYR A N 1
ATOM 617 C CA . TYR A 1 89 ? 3.607 0.592 -19.452 1.00 88.25 89 TYR A CA 1
ATOM 618 C C . TYR A 1 89 ? 4.323 -0.142 -18.318 1.00 88.25 89 TYR A C 1
ATOM 620 O O . TYR A 1 89 ? 3.702 -0.421 -17.292 1.00 88.25 89 TYR A O 1
ATOM 628 N N . GLY A 1 90 ? 5.608 -0.454 -18.490 1.00 91.31 90 GLY A N 1
ATOM 629 C CA . GLY A 1 90 ? 6.449 -0.929 -17.390 1.00 91.31 90 GLY A CA 1
ATOM 630 C C . GLY A 1 90 ? 6.688 0.165 -16.360 1.00 91.31 90 GLY A C 1
ATOM 631 O O . GLY A 1 90 ? 6.556 1.348 -16.674 1.00 91.31 90 GLY A O 1
ATOM 632 N N . VAL A 1 91 ? 6.990 -0.221 -15.125 1.00 93.06 91 VAL A N 1
ATOM 633 C CA . VAL A 1 9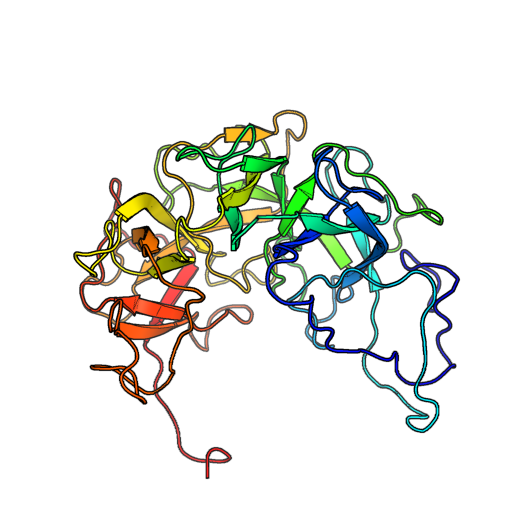1 ? 7.274 0.719 -14.036 1.00 93.06 91 VAL A CA 1
ATOM 634 C C . VAL A 1 91 ? 8.768 0.807 -13.783 1.00 93.06 91 VAL A C 1
ATOM 636 O O . VAL A 1 91 ? 9.408 -0.219 -13.594 1.00 93.06 91 VAL A O 1
ATOM 639 N N . GLU A 1 92 ? 9.305 2.017 -13.698 1.00 94.19 92 GLU A N 1
ATOM 640 C CA . GLU A 1 92 ? 10.723 2.273 -13.438 1.00 94.19 92 GLU A CA 1
ATOM 641 C C . GLU A 1 92 ? 10.934 2.833 -12.027 1.00 94.19 92 GLU A C 1
ATOM 643 O O . GLU A 1 92 ? 10.088 3.560 -11.494 1.00 94.19 92 GLU A O 1
ATOM 648 N N . TYR A 1 93 ? 12.073 2.526 -11.402 1.00 95.31 93 TYR A N 1
ATOM 649 C CA . TYR A 1 93 ? 12.462 3.213 -10.168 1.00 95.31 93 TYR A CA 1
ATOM 650 C C . TYR A 1 93 ? 12.985 4.610 -10.447 1.00 95.31 93 TYR A C 1
ATOM 652 O O . TYR A 1 93 ? 13.798 4.820 -11.342 1.00 95.31 93 TYR A O 1
ATOM 660 N N . GLU A 1 94 ? 12.632 5.545 -9.576 1.00 93.44 94 GLU A N 1
ATOM 661 C CA . GLU A 1 94 ? 13.067 6.926 -9.677 1.00 93.44 94 GLU A CA 1
ATOM 662 C C . GLU A 1 94 ? 13.611 7.437 -8.348 1.00 93.44 94 GLU A C 1
ATOM 664 O O . GLU A 1 94 ? 13.015 7.247 -7.287 1.00 93.44 94 GLU A O 1
ATOM 669 N N . ARG A 1 95 ? 14.753 8.133 -8.396 1.00 90.06 95 ARG A N 1
ATOM 670 C CA . ARG A 1 95 ? 15.440 8.674 -7.203 1.00 90.06 95 ARG A CA 1
ATOM 671 C C . ARG A 1 95 ? 15.701 7.636 -6.104 1.00 90.06 95 ARG A C 1
ATOM 673 O O . ARG A 1 95 ? 15.693 7.954 -4.913 1.00 90.06 95 ARG A O 1
ATOM 680 N N . ALA A 1 96 ? 15.972 6.407 -6.514 1.00 88.44 96 ALA A N 1
ATOM 681 C CA . ALA A 1 96 ? 16.342 5.295 -5.653 1.00 88.44 96 ALA A CA 1
ATOM 682 C C . ALA A 1 96 ? 17.646 4.648 -6.161 1.00 88.44 96 ALA A C 1
ATOM 684 O O . ALA A 1 96 ? 18.086 4.945 -7.280 1.00 88.44 96 ALA A O 1
ATOM 685 N N . PRO A 1 97 ? 18.296 3.769 -5.373 1.00 88.44 97 PRO A N 1
ATOM 686 C CA . PRO A 1 97 ? 19.245 2.812 -5.931 1.00 88.44 97 PRO A CA 1
ATOM 687 C C . PRO A 1 97 ? 18.641 2.116 -7.158 1.00 88.44 97 PRO A C 1
ATOM 689 O O . PRO A 1 97 ? 17.459 1.786 -7.150 1.00 88.44 97 PRO A O 1
ATOM 692 N N . ASN A 1 98 ? 19.448 1.907 -8.202 1.00 90.69 98 ASN A N 1
ATOM 693 C CA . ASN A 1 98 ? 18.992 1.372 -9.491 1.00 90.69 98 ASN A CA 1
ATOM 694 C C . ASN A 1 98 ? 17.919 2.241 -10.183 1.00 90.69 98 ASN A C 1
ATOM 696 O O . ASN A 1 98 ? 16.984 1.716 -10.780 1.00 90.69 98 ASN A O 1
ATOM 700 N N . SER A 1 99 ? 18.041 3.572 -10.109 1.00 91.19 99 SER A N 1
ATOM 701 C CA . SER A 1 99 ? 17.187 4.484 -10.887 1.00 91.19 99 SER A CA 1
ATOM 702 C C . SER A 1 99 ? 17.157 4.081 -12.366 1.00 91.19 99 SER A C 1
ATOM 704 O O . SER A 1 99 ? 18.195 3.715 -12.925 1.00 91.19 99 SER A O 1
ATOM 706 N N . ASN A 1 100 ? 15.979 4.185 -12.976 1.00 92.69 100 ASN A N 1
ATOM 707 C CA . ASN A 1 100 ? 15.639 3.756 -14.333 1.00 92.69 100 ASN A CA 1
ATOM 708 C C . ASN A 1 100 ? 15.661 2.239 -14.555 1.00 92.69 100 ASN A C 1
ATOM 710 O O . ASN A 1 100 ? 15.550 1.808 -15.691 1.00 92.69 100 ASN A O 1
ATOM 714 N N . PHE A 1 101 ? 15.844 1.410 -13.521 1.00 94.25 101 PHE A N 1
ATOM 715 C CA . PHE A 1 101 ? 15.612 -0.022 -13.698 1.00 94.25 101 PHE A CA 1
ATOM 716 C C . PHE A 1 101 ? 14.111 -0.286 -13.766 1.00 94.25 101 PHE A C 1
ATOM 718 O O . PHE A 1 101 ? 13.339 0.247 -12.961 1.00 94.25 101 PHE A O 1
ATOM 725 N N . ASP A 1 102 ? 13.738 -1.176 -14.672 1.00 94.38 102 ASP A N 1
ATOM 726 C CA . ASP A 1 102 ? 12.390 -1.675 -14.857 1.00 94.38 102 ASP A CA 1
ATOM 727 C C . ASP A 1 102 ? 12.041 -2.639 -13.725 1.00 94.38 102 ASP A C 1
ATOM 729 O O . ASP A 1 102 ? 12.576 -3.748 -13.618 1.00 94.38 102 ASP A O 1
ATOM 733 N N . ALA A 1 103 ? 11.139 -2.221 -12.847 1.00 95.81 103 ALA A N 1
ATOM 734 C CA . ALA A 1 103 ? 10.847 -2.900 -11.602 1.00 95.81 103 ALA A CA 1
ATOM 735 C C . ALA A 1 103 ? 10.426 -4.362 -11.820 1.00 95.81 103 ALA A C 1
ATOM 737 O O . ALA A 1 103 ? 9.433 -4.676 -12.485 1.00 95.81 103 ALA A O 1
ATOM 738 N N . ALA A 1 104 ? 11.165 -5.275 -11.186 1.00 97.12 104 ALA A N 1
ATOM 739 C CA . ALA A 1 104 ? 10.754 -6.663 -11.062 1.00 97.12 104 ALA A CA 1
ATOM 740 C C . ALA A 1 104 ? 9.591 -6.811 -10.087 1.00 97.12 104 ALA A C 1
ATOM 742 O O . ALA A 1 104 ? 9.435 -6.055 -9.126 1.00 97.12 104 ALA A O 1
ATOM 743 N N . CYS A 1 105 ? 8.851 -7.895 -10.253 1.00 98.19 105 CYS A N 1
ATOM 744 C CA . CYS A 1 105 ? 7.959 -8.397 -9.227 1.00 98.19 105 CYS A CA 1
ATOM 745 C C . CYS A 1 105 ? 7.969 -9.920 -9.197 1.00 98.19 105 CYS A C 1
ATOM 747 O O . CYS A 1 105 ? 8.362 -10.594 -10.152 1.00 98.19 105 CYS A O 1
ATOM 749 N N . SER A 1 106 ? 7.497 -10.472 -8.091 1.00 98.19 106 SER A N 1
ATOM 750 C CA . SER A 1 106 ? 7.190 -11.891 -7.983 1.00 98.19 106 SER A CA 1
ATOM 751 C C . SER A 1 106 ? 5.876 -12.085 -7.252 1.00 98.19 106 SER A C 1
ATOM 753 O O . SER A 1 106 ? 5.550 -11.353 -6.318 1.00 98.19 106 SER A O 1
ATOM 755 N N . VAL A 1 107 ? 5.104 -13.072 -7.694 1.00 98.25 107 VAL A N 1
ATOM 756 C CA . VAL A 1 107 ? 3.919 -13.525 -6.973 1.00 98.25 107 VAL A CA 1
ATOM 757 C C . VAL A 1 107 ? 4.304 -14.735 -6.151 1.00 98.25 107 VAL A C 1
ATOM 759 O O . VAL A 1 107 ? 4.821 -15.728 -6.664 1.00 98.25 107 VAL A O 1
ATOM 762 N N . CYS A 1 108 ? 4.055 -14.627 -4.857 1.00 98.38 108 CYS A N 1
ATOM 763 C CA . CYS A 1 108 ? 4.545 -15.526 -3.838 1.00 98.38 108 CYS A CA 1
ATOM 764 C C . CYS A 1 108 ? 3.386 -16.170 -3.099 1.00 98.38 108 CYS A C 1
ATOM 766 O O . CYS A 1 108 ? 2.405 -15.509 -2.769 1.00 98.38 108 CYS A O 1
ATOM 768 N N . GLN A 1 109 ? 3.520 -17.454 -2.794 1.00 97.62 109 GLN A N 1
ATOM 769 C CA . GLN A 1 109 ? 2.601 -18.172 -1.927 1.00 97.62 109 GLN A CA 1
ATOM 770 C C . GLN A 1 109 ? 3.306 -18.519 -0.622 1.00 97.62 109 GLN A C 1
ATOM 772 O O . GLN A 1 109 ? 4.291 -19.260 -0.631 1.00 97.62 109 GLN A O 1
ATOM 777 N N . ARG A 1 110 ? 2.773 -18.029 0.500 1.00 96.88 110 ARG A N 1
ATOM 778 C CA . ARG A 1 110 ? 3.224 -18.394 1.843 1.00 96.88 110 ARG A CA 1
ATOM 779 C C . ARG A 1 110 ? 2.322 -19.493 2.410 1.00 96.88 110 ARG A C 1
ATOM 781 O O . ARG A 1 110 ? 1.184 -19.193 2.779 1.00 96.88 110 ARG A O 1
ATOM 788 N N . PRO A 1 111 ? 2.810 -20.737 2.568 1.00 95.25 111 PRO A N 1
ATOM 789 C CA . PRO A 1 111 ? 2.047 -21.808 3.202 1.00 95.25 111 PRO A CA 1
ATOM 790 C C . PRO A 1 111 ? 1.654 -21.434 4.629 1.00 95.25 111 PRO A C 1
ATOM 792 O O . PRO A 1 111 ? 2.414 -20.749 5.310 1.00 95.25 111 PRO A O 1
ATOM 795 N N . ALA A 1 112 ? 0.497 -21.900 5.099 1.00 90.69 112 ALA A N 1
ATOM 796 C CA . ALA A 1 112 ? 0.020 -21.675 6.470 1.00 90.69 112 ALA A CA 1
ATOM 797 C C . ALA A 1 112 ? -0.081 -20.195 6.916 1.00 90.69 112 ALA A C 1
ATOM 799 O O . ALA A 1 112 ? -0.240 -19.927 8.105 1.00 90.69 112 ALA A O 1
ATOM 800 N N . ALA A 1 113 ? -0.015 -19.232 5.992 1.00 94.12 113 ALA A N 1
ATOM 801 C CA . ALA A 1 113 ? -0.426 -17.860 6.266 1.00 94.12 113 ALA A CA 1
ATOM 802 C C . ALA A 1 113 ? -1.943 -17.748 6.110 1.00 94.12 113 ALA A C 1
ATOM 804 O O . ALA A 1 113 ? -2.501 -18.226 5.123 1.00 94.12 113 ALA A O 1
ATOM 805 N N . MET A 1 114 ? -2.600 -17.112 7.076 1.00 91.75 114 MET A N 1
ATOM 806 C CA . MET A 1 114 ? -4.040 -16.866 7.011 1.00 91.75 114 MET A CA 1
ATOM 807 C C . MET A 1 114 ? -4.368 -15.717 6.052 1.00 91.75 114 MET A C 1
ATOM 809 O O . MET A 1 114 ? -5.325 -15.773 5.288 1.00 91.75 114 MET A O 1
ATOM 813 N N . GLN A 1 115 ? -3.547 -14.675 6.100 1.00 94.44 115 GLN A N 1
ATOM 814 C CA . GLN A 1 115 ? -3.685 -13.447 5.332 1.00 94.44 115 GLN A CA 1
ATOM 815 C C . GLN A 1 115 ? -2.315 -12.776 5.243 1.00 94.44 115 GLN A C 1
ATOM 817 O O . GLN A 1 115 ? -1.466 -12.975 6.118 1.00 94.44 115 GLN A O 1
ATOM 822 N N . THR A 1 116 ? -2.115 -11.948 4.223 1.00 96.75 116 THR A N 1
ATOM 823 C CA . THR A 1 116 ? -1.003 -10.996 4.166 1.00 96.75 116 THR A CA 1
ATOM 824 C C . THR A 1 116 ? -1.504 -9.560 4.208 1.00 96.75 116 THR A C 1
ATOM 826 O O . THR A 1 116 ? -2.576 -9.262 3.685 1.00 96.75 116 THR A O 1
ATOM 829 N N . TYR A 1 117 ? -0.729 -8.661 4.803 1.00 97.44 117 TYR A N 1
ATOM 830 C CA . TYR A 1 117 ? -1.016 -7.226 4.827 1.00 97.44 117 TYR A CA 1
ATOM 831 C C . TYR A 1 117 ? 0.283 -6.425 4.901 1.00 97.44 117 TYR A C 1
ATOM 833 O O . TYR A 1 117 ? 1.338 -6.972 5.221 1.00 97.44 117 TYR A O 1
ATOM 841 N N . VAL A 1 118 ? 0.212 -5.130 4.608 1.00 97.94 118 VAL A N 1
ATOM 842 C CA . VAL A 1 118 ? 1.361 -4.228 4.722 1.00 97.94 118 VAL A CA 1
ATOM 843 C C . VAL A 1 118 ? 1.272 -3.461 6.038 1.00 97.94 118 VAL A C 1
ATOM 845 O O . VAL A 1 118 ? 0.260 -2.825 6.323 1.00 97.94 118 VAL A O 1
ATOM 848 N N . GLN A 1 119 ? 2.338 -3.499 6.833 1.00 97.69 119 GLN A N 1
ATOM 849 C CA . GLN A 1 119 ? 2.558 -2.558 7.925 1.00 97.69 119 GLN A CA 1
ATOM 850 C C . GLN A 1 119 ? 3.316 -1.343 7.393 1.00 97.69 119 GLN A C 1
ATOM 852 O O . GLN A 1 119 ? 4.531 -1.383 7.175 1.00 97.69 119 GLN A O 1
ATOM 857 N N . TRP A 1 120 ? 2.584 -0.257 7.173 1.00 97.50 120 TRP A N 1
ATOM 858 C CA . TRP A 1 120 ? 3.143 1.001 6.691 1.00 97.50 120 TRP A CA 1
ATOM 859 C C . TRP A 1 120 ? 3.887 1.741 7.801 1.00 97.50 120 TRP A C 1
ATOM 861 O O . TRP A 1 120 ? 3.438 1.769 8.944 1.00 97.50 120 TRP A O 1
ATOM 871 N N . GLY A 1 121 ? 5.036 2.336 7.481 1.00 95.81 121 GLY A N 1
ATOM 872 C CA . GLY A 1 121 ? 5.923 2.971 8.460 1.00 95.81 121 GLY A CA 1
ATOM 873 C C . GLY A 1 121 ? 6.903 2.011 9.142 1.00 95.81 121 GLY A C 1
ATOM 874 O O . GLY A 1 121 ? 7.631 2.421 10.040 1.00 95.81 121 GLY A O 1
ATOM 875 N N . ARG A 1 122 ? 6.953 0.731 8.750 1.00 95.38 122 ARG A N 1
ATOM 876 C CA . ARG A 1 122 ? 7.806 -0.304 9.364 1.00 95.38 122 ARG A CA 1
ATOM 877 C C . ARG A 1 122 ? 8.774 -0.886 8.347 1.00 95.38 122 ARG A C 1
ATOM 879 O O . ARG A 1 122 ? 8.367 -1.719 7.569 1.00 95.38 122 ARG A O 1
ATOM 886 N N . GLY A 1 123 ? 10.045 -0.505 8.344 1.00 92.25 123 GLY A N 1
ATOM 887 C CA . GLY A 1 123 ? 11.028 -0.889 7.322 1.00 92.25 123 GLY A CA 1
ATOM 888 C C . GLY A 1 123 ? 11.962 -2.052 7.670 1.00 92.25 123 GLY A C 1
ATOM 889 O O . GLY A 1 123 ? 12.798 -2.392 6.841 1.00 92.25 123 GLY A O 1
ATOM 890 N N . SER A 1 124 ? 11.882 -2.644 8.869 1.00 94.00 124 SER A N 1
ATOM 891 C CA . SER A 1 124 ? 12.795 -3.734 9.272 1.00 94.00 124 SER A CA 1
ATOM 892 C C . SER A 1 124 ? 12.118 -5.063 9.586 1.00 94.00 124 SER A C 1
ATOM 894 O O . SER A 1 124 ? 12.726 -6.116 9.417 1.00 94.00 124 SER A O 1
ATOM 896 N N . SER A 1 125 ? 10.901 -5.017 10.122 1.00 95.75 125 SER A N 1
ATOM 897 C CA . SER A 1 125 ? 10.156 -6.197 10.554 1.00 95.75 125 SER A CA 1
ATOM 898 C C . SER A 1 125 ? 8.719 -5.839 10.908 1.00 95.75 125 SER A C 1
ATOM 900 O O . SER A 1 125 ? 8.428 -4.728 11.374 1.00 95.75 125 SER A O 1
ATOM 902 N N . CYS A 1 126 ? 7.848 -6.828 10.757 1.00 96.88 126 CYS A N 1
ATOM 903 C CA . CYS A 1 126 ? 6.494 -6.836 11.285 1.00 96.88 126 CYS A CA 1
ATOM 904 C C . CYS A 1 126 ? 6.483 -6.854 12.819 1.00 96.88 126 CYS A C 1
ATOM 906 O O . CYS A 1 126 ? 7.386 -7.390 13.461 1.00 96.88 126 CYS A O 1
ATOM 908 N N . SER A 1 127 ? 5.452 -6.267 13.420 1.00 94.25 127 SER A N 1
ATOM 909 C CA . SER A 1 127 ? 5.140 -6.399 14.850 1.00 94.25 127 SER A CA 1
ATOM 910 C C . SER A 1 127 ? 4.106 -7.498 15.131 1.00 94.25 127 SER A C 1
ATOM 912 O O . SER A 1 127 ? 3.609 -8.148 14.213 1.00 94.25 127 SER A O 1
ATOM 914 N N . ASN A 1 128 ? 3.755 -7.670 16.413 1.00 93.62 128 ASN A N 1
ATOM 915 C CA . ASN A 1 128 ? 2.657 -8.526 16.883 1.00 93.62 128 ASN A CA 1
ATOM 916 C C . ASN A 1 128 ? 2.848 -10.023 16.595 1.00 93.62 128 ASN A C 1
ATOM 918 O O . ASN A 1 128 ? 1.883 -10.726 16.310 1.00 93.62 128 ASN A O 1
ATOM 922 N N . ASP A 1 129 ? 4.100 -10.492 16.639 1.00 92.31 129 ASP A N 1
ATOM 923 C CA . ASP A 1 129 ? 4.497 -11.882 16.361 1.00 92.31 129 ASP A CA 1
ATOM 924 C C . ASP A 1 129 ? 4.073 -12.394 14.970 1.00 92.31 129 ASP A C 1
ATOM 926 O O . ASP A 1 129 ? 4.001 -13.599 14.716 1.00 92.31 129 ASP A O 1
ATOM 930 N N . HIS A 1 130 ? 3.796 -11.478 14.038 1.00 96.12 130 HIS A N 1
ATOM 931 C CA . HIS A 1 130 ? 3.520 -11.810 12.644 1.00 96.12 130 HIS A CA 1
ATOM 932 C C . HIS A 1 130 ? 4.824 -12.023 11.876 1.00 96.12 130 HIS A C 1
ATOM 934 O O . HIS A 1 130 ? 5.862 -11.426 12.169 1.00 96.12 130 HIS A O 1
ATOM 940 N N . VAL A 1 131 ? 4.774 -12.878 10.857 1.00 96.62 131 VAL A N 1
ATOM 941 C CA . VAL A 1 131 ? 5.964 -13.237 10.079 1.00 96.62 131 VAL A CA 1
ATOM 942 C C . VAL A 1 131 ? 6.254 -12.138 9.065 1.00 96.62 131 VAL A C 1
ATOM 944 O O . VAL A 1 131 ? 5.376 -11.756 8.296 1.00 96.62 131 VAL A O 1
ATOM 947 N N . THR A 1 132 ? 7.495 -11.654 9.032 1.00 97.94 132 THR A N 1
ATOM 948 C CA . THR A 1 132 ? 7.938 -10.706 7.999 1.00 97.94 132 THR A CA 1
ATOM 949 C C . THR A 1 132 ? 8.239 -11.466 6.715 1.00 97.94 132 THR A C 1
ATOM 951 O O . THR A 1 132 ? 9.137 -12.302 6.699 1.00 97.94 132 THR A O 1
ATOM 954 N N . LEU A 1 133 ? 7.487 -11.183 5.651 1.00 98.12 133 LEU A N 1
ATOM 955 C CA . LEU A 1 133 ? 7.698 -11.779 4.331 1.00 98.12 133 LEU A CA 1
ATOM 956 C C . LEU A 1 133 ? 8.801 -11.049 3.567 1.00 98.12 133 LEU A C 1
ATOM 958 O O . LEU A 1 133 ? 9.682 -11.675 2.983 1.00 98.12 133 LEU A O 1
ATOM 962 N N . TYR A 1 134 ? 8.758 -9.718 3.600 1.00 98.31 134 TYR A N 1
ATOM 963 C CA . TYR A 1 134 ? 9.856 -8.852 3.189 1.00 98.31 134 TYR A CA 1
ATOM 964 C C . TYR A 1 134 ? 9.674 -7.446 3.771 1.00 98.31 134 TYR A C 1
ATOM 966 O O . TYR A 1 134 ? 8.583 -7.075 4.216 1.00 98.31 134 TYR A O 1
ATOM 974 N N . SER A 1 135 ? 10.752 -6.667 3.738 1.00 98.00 135 SER A N 1
ATOM 975 C CA . SER A 1 135 ? 10.758 -5.264 4.142 1.00 98.00 135 SER A CA 1
ATOM 976 C C . SER A 1 135 ? 11.438 -4.399 3.089 1.00 98.00 135 SER A C 1
ATOM 978 O O . SER A 1 135 ? 12.326 -4.847 2.350 1.00 98.00 135 SER A O 1
ATOM 980 N N . GLY A 1 136 ? 11.034 -3.137 3.059 1.00 97.50 136 GLY A N 1
ATOM 981 C CA . GLY A 1 136 ? 11.611 -2.127 2.195 1.00 97.50 136 GLY A CA 1
ATOM 982 C C . GLY A 1 136 ? 10.992 -0.762 2.455 1.00 97.50 136 GLY A C 1
ATOM 983 O O . GLY A 1 136 ? 10.885 -0.352 3.613 1.00 97.50 136 GLY A O 1
ATOM 984 N N . TYR A 1 137 ? 10.612 -0.051 1.399 1.00 96.81 137 TYR A N 1
ATOM 985 C CA . TYR A 1 137 ? 10.132 1.327 1.483 1.00 96.81 137 TYR A CA 1
ATOM 986 C C . TYR A 1 137 ? 8.841 1.540 0.689 1.00 96.81 137 TYR A C 1
ATOM 988 O O . TYR A 1 137 ? 8.560 0.857 -0.297 1.00 96.81 137 TYR A O 1
ATOM 996 N N . ALA A 1 138 ? 8.035 2.486 1.157 1.00 95.94 138 ALA A N 1
ATOM 997 C CA . ALA A 1 138 ? 6.818 2.910 0.496 1.00 95.94 138 ALA A CA 1
ATOM 998 C C . ALA A 1 138 ? 7.168 3.682 -0.781 1.00 95.94 138 ALA A C 1
ATOM 1000 O O . ALA A 1 138 ? 7.948 4.642 -0.740 1.00 95.94 138 ALA A O 1
ATOM 1001 N N . ALA A 1 139 ? 6.573 3.280 -1.901 1.00 95.06 139 ALA A N 1
ATOM 1002 C CA . ALA A 1 139 ? 6.758 3.923 -3.194 1.00 95.06 139 ALA A CA 1
ATOM 1003 C C . ALA A 1 139 ? 5.451 3.987 -3.982 1.00 95.06 139 ALA A C 1
ATOM 1005 O O . ALA A 1 139 ? 4.564 3.151 -3.799 1.00 95.06 139 ALA A O 1
ATOM 1006 N N . ALA A 1 140 ? 5.369 4.962 -4.880 1.00 92.56 140 ALA A N 1
ATOM 1007 C CA . ALA A 1 140 ? 4.260 5.141 -5.808 1.00 92.56 140 ALA A CA 1
ATOM 1008 C C . ALA A 1 140 ? 4.640 6.142 -6.914 1.00 92.56 140 ALA A C 1
ATOM 1010 O O . ALA A 1 140 ? 5.805 6.498 -7.064 1.00 92.56 140 ALA A O 1
ATOM 1011 N N . GLY A 1 141 ? 3.663 6.656 -7.661 1.00 90.25 141 GLY A N 1
ATOM 1012 C CA . GLY A 1 141 ? 3.868 7.727 -8.632 1.00 90.25 141 GLY A CA 1
ATOM 1013 C C . GLY A 1 141 ? 4.339 9.026 -7.971 1.00 90.25 141 GLY A C 1
ATOM 1014 O O . GLY A 1 141 ? 4.091 9.271 -6.789 1.00 90.25 141 GLY A O 1
ATOM 1015 N N . GLY A 1 142 ? 5.027 9.863 -8.748 1.00 87.88 142 GLY A N 1
ATOM 1016 C CA . GLY A 1 142 ? 5.582 11.138 -8.300 1.00 87.88 142 GLY A CA 1
ATOM 1017 C C . GLY A 1 142 ? 4.508 12.199 -8.103 1.00 87.88 142 GLY A C 1
ATOM 1018 O O . GLY A 1 142 ? 3.456 12.156 -8.741 1.00 87.88 142 GLY A O 1
ATOM 1019 N N . GLU A 1 143 ? 4.767 13.164 -7.225 1.00 83.75 143 GLU A N 1
ATOM 1020 C CA . GLU A 1 143 ? 3.946 14.372 -7.141 1.00 83.75 143 GLU A CA 1
ATOM 1021 C C . GLU A 1 143 ? 4.034 15.162 -8.459 1.00 83.75 143 GLU A C 1
ATOM 1023 O O . GLU A 1 143 ? 5.126 15.355 -8.996 1.00 83.75 143 GLU A O 1
ATOM 1028 N N . GLY A 1 144 ? 2.885 15.574 -9.000 1.00 82.25 144 GLY A N 1
ATOM 1029 C CA . GLY A 1 144 ? 2.771 16.209 -10.315 1.00 82.25 144 GLY A CA 1
ATOM 1030 C C . GLY A 1 144 ? 2.645 15.236 -11.493 1.00 82.25 144 GLY A C 1
ATOM 1031 O O . GLY A 1 144 ? 2.474 15.690 -12.623 1.00 82.25 144 GLY A O 1
ATOM 1032 N N . ASN A 1 145 ? 2.701 13.919 -11.258 1.00 85.56 145 ASN A N 1
ATOM 1033 C CA . ASN A 1 145 ? 2.346 12.939 -12.284 1.00 85.56 145 ASN A CA 1
ATOM 1034 C C . ASN A 1 145 ? 0.830 12.934 -12.515 1.00 85.56 145 ASN A C 1
ATOM 1036 O O . ASN A 1 145 ? 0.036 13.157 -11.599 1.00 85.56 145 ASN A O 1
ATOM 1040 N N . ALA A 1 146 ? 0.434 12.621 -13.744 1.00 80.12 146 ALA A N 1
ATOM 1041 C CA . ALA A 1 146 ? -0.963 12.514 -14.119 1.00 80.12 146 ALA A CA 1
ATOM 1042 C C . ALA A 1 146 ? -1.617 11.305 -13.435 1.00 80.12 146 ALA A C 1
ATOM 1044 O O . ALA A 1 146 ? -1.176 10.166 -13.595 1.00 80.12 146 ALA A O 1
ATOM 1045 N N . GLY A 1 147 ? -2.705 11.556 -12.705 1.00 74.06 147 GLY A N 1
ATOM 1046 C CA . GLY A 1 147 ? -3.450 10.521 -11.988 1.00 74.06 147 GLY A CA 1
ATOM 1047 C C . GLY A 1 147 ? -2.765 10.028 -10.706 1.00 74.06 147 GLY A C 1
ATOM 1048 O O . GLY A 1 147 ? -1.555 10.114 -10.532 1.00 74.06 147 GLY A O 1
ATOM 1049 N N . ARG A 1 148 ? -3.563 9.509 -9.766 1.00 76.50 148 ARG A N 1
ATOM 1050 C CA . ARG A 1 148 ? -3.064 8.927 -8.509 1.00 76.50 148 ARG A CA 1
ATOM 1051 C C . ARG A 1 148 ? -2.840 7.428 -8.681 1.00 76.50 148 ARG A C 1
ATOM 1053 O O . ARG A 1 148 ? -3.713 6.736 -9.205 1.00 76.50 148 ARG A O 1
ATOM 1060 N N . THR A 1 149 ? -1.712 6.941 -8.178 1.00 85.88 149 THR A N 1
ATOM 1061 C CA . THR A 1 149 ? -1.414 5.510 -8.093 1.00 85.88 149 THR A CA 1
ATOM 1062 C C . THR A 1 149 ? -1.467 5.023 -6.646 1.00 85.88 149 THR A C 1
ATOM 1064 O O . THR A 1 149 ? -1.467 5.819 -5.703 1.00 85.88 149 THR A O 1
ATOM 1067 N N . GLU A 1 150 ? -1.568 3.713 -6.472 1.00 88.81 150 GLU A N 1
ATOM 1068 C CA . GLU A 1 150 ? -1.577 3.029 -5.187 1.00 88.81 150 GLU A CA 1
ATOM 1069 C C . GLU A 1 150 ? -0.186 3.066 -4.561 1.00 88.81 150 GLU A C 1
ATOM 1071 O O . GLU A 1 150 ? 0.823 2.884 -5.235 1.00 88.81 150 GLU A O 1
ATOM 1076 N N . MET A 1 151 ? -0.119 3.249 -3.249 1.00 92.56 151 MET A N 1
ATOM 1077 C CA . MET A 1 151 ? 1.141 3.085 -2.543 1.00 92.56 151 MET A CA 1
ATOM 1078 C C . MET A 1 151 ? 1.470 1.598 -2.394 1.00 92.56 151 MET A C 1
ATOM 1080 O O . MET A 1 151 ? 0.666 0.826 -1.872 1.00 92.56 151 MET A O 1
ATOM 1084 N N . VAL A 1 152 ? 2.676 1.199 -2.792 1.00 95.94 152 VAL A N 1
ATOM 1085 C CA . VAL A 1 152 ? 3.169 -0.179 -2.666 1.00 95.94 152 VAL A CA 1
ATOM 1086 C C . VAL A 1 152 ? 4.410 -0.250 -1.785 1.00 95.94 152 VAL A C 1
ATOM 1088 O O . VAL A 1 152 ? 5.110 0.738 -1.564 1.00 95.94 152 VAL A O 1
ATOM 1091 N N . CYS A 1 153 ? 4.682 -1.447 -1.267 1.00 97.56 153 CYS A N 1
ATOM 1092 C CA . CYS A 1 153 ? 5.906 -1.726 -0.532 1.00 97.56 153 CYS A CA 1
ATOM 1093 C C . CYS A 1 153 ? 6.958 -2.328 -1.468 1.00 97.56 153 CYS A C 1
ATOM 1095 O O . CYS A 1 153 ? 6.800 -3.472 -1.902 1.00 97.56 153 CYS A O 1
ATOM 1097 N N . VAL A 1 154 ? 8.019 -1.583 -1.775 1.00 97.75 154 VAL A N 1
ATOM 1098 C CA . VAL A 1 154 ? 9.108 -2.021 -2.661 1.00 97.75 154 VAL A CA 1
ATOM 1099 C C . VAL A 1 154 ? 10.257 -2.584 -1.833 1.00 97.75 154 VAL A C 1
ATOM 1101 O O . VAL A 1 154 ? 10.706 -1.948 -0.884 1.00 97.75 154 VAL A O 1
ATOM 1104 N N . ASP A 1 155 ? 10.729 -3.781 -2.185 1.00 97.69 155 ASP A N 1
ATOM 1105 C CA . ASP A 1 155 ? 11.860 -4.459 -1.549 1.00 97.69 155 ASP A CA 1
ATOM 1106 C C . ASP A 1 155 ? 13.152 -3.626 -1.649 1.00 97.69 155 ASP A C 1
ATOM 1108 O O . ASP A 1 155 ? 13.458 -3.017 -2.673 1.00 97.69 155 ASP A O 1
ATOM 1112 N N . HIS A 1 156 ? 13.950 -3.639 -0.580 1.00 95.00 156 HIS A N 1
ATOM 1113 C CA . HIS A 1 156 ? 15.207 -2.891 -0.466 1.00 95.00 156 HIS A CA 1
ATOM 1114 C C . HIS A 1 156 ? 16.269 -3.245 -1.521 1.00 95.00 156 HIS A C 1
ATOM 1116 O O . HIS A 1 156 ? 17.270 -2.536 -1.637 1.00 95.00 156 HIS A O 1
ATOM 1122 N N . THR A 1 157 ? 16.101 -4.331 -2.277 1.00 94.38 157 THR A N 1
ATOM 1123 C CA . THR A 1 157 ? 17.007 -4.696 -3.372 1.00 94.38 157 THR A CA 1
ATOM 1124 C C . THR A 1 157 ? 16.751 -3.929 -4.669 1.00 94.38 157 THR A C 1
ATOM 1126 O O . THR A 1 157 ? 17.690 -3.805 -5.452 1.00 94.38 157 THR A O 1
ATOM 1129 N N . HIS A 1 158 ? 15.549 -3.368 -4.876 1.00 93.50 158 HIS A N 1
ATOM 1130 C CA . HIS A 1 158 ? 15.191 -2.594 -6.078 1.00 93.50 158 HIS A CA 1
ATOM 1131 C C . HIS A 1 158 ? 15.558 -3.341 -7.370 1.00 93.50 158 HIS A C 1
ATOM 1133 O O . HIS A 1 158 ? 16.205 -2.797 -8.269 1.00 93.50 158 HIS A O 1
ATOM 1139 N N . ALA A 1 159 ? 15.262 -4.641 -7.428 1.00 96.00 159 ALA A N 1
ATOM 1140 C CA . ALA A 1 159 ? 15.690 -5.464 -8.548 1.00 96.00 159 ALA A CA 1
ATOM 1141 C C . ALA A 1 159 ? 14.933 -5.082 -9.828 1.00 96.00 159 ALA A C 1
ATOM 1143 O O . ALA A 1 159 ? 13.726 -4.815 -9.786 1.00 96.00 159 ALA A O 1
ATOM 1144 N N . GLY A 1 160 ? 15.652 -5.108 -10.951 1.00 94.75 160 GLY A N 1
ATOM 1145 C CA . GLY A 1 160 ? 15.066 -5.050 -12.287 1.00 94.75 160 GLY A CA 1
ATOM 1146 C C . GLY A 1 160 ? 14.573 -6.428 -12.750 1.00 94.75 160 GLY A C 1
ATOM 1147 O O . GLY A 1 160 ? 15.063 -7.451 -12.252 1.00 94.75 160 GLY A O 1
ATOM 1148 N N . HIS A 1 161 ? 13.595 -6.491 -13.659 1.00 93.25 161 HIS A N 1
ATOM 1149 C CA . HIS A 1 161 ? 13.153 -7.771 -14.241 1.00 93.25 161 HIS A CA 1
ATOM 1150 C C . HIS A 1 161 ? 14.195 -8.361 -15.211 1.00 93.25 161 HIS A C 1
ATOM 1152 O O . HIS A 1 161 ? 15.241 -7.775 -15.478 1.00 93.25 161 HIS A O 1
ATOM 1158 N N . ALA A 1 162 ? 13.940 -9.570 -15.724 1.00 88.25 162 ALA A N 1
ATOM 1159 C CA . ALA A 1 162 ? 14.927 -10.333 -16.496 1.00 88.25 162 ALA A CA 1
ATOM 1160 C C . ALA A 1 162 ? 15.402 -9.633 -17.786 1.00 88.25 162 ALA A C 1
ATOM 1162 O O . ALA A 1 162 ? 16.563 -9.780 -18.162 1.00 88.25 162 ALA A O 1
ATOM 1163 N N . SER A 1 163 ? 14.517 -8.878 -18.439 1.00 86.69 163 SER A N 1
ATOM 1164 C CA . SER A 1 163 ? 14.789 -8.089 -19.647 1.00 86.69 163 SER A CA 1
ATOM 1165 C C . SER A 1 163 ? 14.918 -6.587 -19.365 1.00 86.69 163 SER A C 1
ATOM 1167 O O . SER A 1 163 ? 14.625 -5.784 -20.241 1.00 86.69 163 SER A O 1
ATOM 1169 N N . ASN A 1 164 ? 15.310 -6.218 -18.143 1.00 86.75 164 ASN A N 1
ATOM 1170 C CA . ASN A 1 164 ? 15.470 -4.832 -17.712 1.00 86.75 164 ASN A CA 1
ATOM 1171 C C . ASN A 1 164 ? 16.356 -4.012 -18.666 1.00 86.75 164 ASN A C 1
ATOM 1173 O O . ASN A 1 164 ? 17.519 -4.368 -18.892 1.00 86.75 164 ASN A O 1
ATOM 1177 N N . ASP A 1 165 ? 15.859 -2.856 -19.085 1.00 84.56 165 ASP A N 1
ATOM 1178 C CA . ASP A 1 165 ? 16.584 -1.813 -19.799 1.00 84.56 165 ASP A CA 1
ATOM 1179 C C . ASP A 1 165 ? 16.801 -0.607 -18.866 1.00 84.56 165 ASP A C 1
ATOM 1181 O O . ASP A 1 165 ? 15.846 0.061 -18.500 1.00 84.56 165 ASP A O 1
ATOM 1185 N N . PRO A 1 166 ? 18.045 -0.277 -18.468 1.00 83.88 166 PRO A N 1
ATOM 1186 C CA . PRO A 1 166 ? 18.314 0.869 -17.595 1.00 83.88 166 PRO A CA 1
ATOM 1187 C C . PRO A 1 166 ? 18.154 2.240 -18.292 1.00 83.88 166 PRO A C 1
ATOM 1189 O O . PRO A 1 166 ? 18.587 3.267 -17.750 1.00 83.88 166 PRO A O 1
ATOM 1192 N N . ALA A 1 167 ? 17.625 2.279 -19.518 1.00 86.38 167 ALA A N 1
ATOM 1193 C CA . ALA A 1 167 ? 17.215 3.507 -20.180 1.00 86.38 167 ALA A CA 1
ATOM 1194 C C . ALA A 1 167 ? 15.996 4.131 -19.486 1.00 86.38 167 ALA A C 1
ATOM 1196 O O . ALA A 1 167 ? 15.121 3.439 -18.991 1.00 86.38 167 ALA A O 1
ATOM 1197 N N . ASN A 1 168 ? 15.922 5.463 -19.484 1.00 85.50 168 ASN A N 1
ATOM 1198 C CA . ASN A 1 168 ? 14.738 6.158 -18.991 1.00 85.50 168 ASN A CA 1
ATOM 1199 C C . ASN A 1 168 ? 13.657 6.187 -20.087 1.00 85.50 168 ASN A C 1
ATOM 1201 O O . ASN A 1 168 ? 13.679 7.052 -20.971 1.00 85.50 168 ASN A O 1
ATOM 1205 N N . ASN A 1 169 ? 12.727 5.239 -20.024 1.00 84.94 169 ASN A N 1
ATOM 1206 C CA . ASN A 1 169 ? 11.606 5.096 -20.946 1.00 84.94 169 ASN A CA 1
ATOM 1207 C C . ASN A 1 169 ? 10.357 5.862 -20.486 1.00 84.94 169 ASN A C 1
ATOM 1209 O O . ASN A 1 169 ? 9.425 6.027 -21.274 1.00 84.94 169 ASN A O 1
ATOM 1213 N N . ASN A 1 170 ? 10.366 6.380 -19.255 1.00 84.94 170 ASN A N 1
ATOM 1214 C CA . ASN A 1 170 ? 9.287 7.118 -18.608 1.00 84.94 170 ASN A CA 1
ATOM 1215 C C . ASN A 1 170 ? 7.939 6.383 -18.693 1.00 84.94 170 ASN A C 1
ATOM 1217 O O . ASN A 1 170 ? 6.944 6.923 -19.176 1.00 84.94 170 ASN A O 1
ATOM 1221 N N . GLY A 1 171 ? 7.901 5.130 -18.248 1.00 87.75 171 GLY A N 1
ATOM 1222 C CA . GLY A 1 171 ? 6.668 4.350 -18.175 1.00 87.75 171 GLY A CA 1
ATOM 1223 C C . GLY A 1 171 ? 5.770 4.777 -17.005 1.00 87.75 171 GLY A C 1
ATOM 1224 O O . GLY A 1 171 ? 5.472 5.957 -16.801 1.00 87.75 171 GLY A O 1
ATOM 1225 N N . GLY A 1 172 ? 5.312 3.801 -16.224 1.00 89.75 172 GLY A N 1
ATOM 1226 C CA . GLY A 1 172 ? 4.917 4.061 -14.842 1.00 89.75 172 GLY A CA 1
ATOM 1227 C C . GLY A 1 172 ? 6.155 4.306 -13.981 1.00 89.75 172 GLY A C 1
ATOM 1228 O O . GLY A 1 172 ? 7.256 3.920 -14.355 1.00 89.75 172 GLY A O 1
ATOM 1229 N N . LEU A 1 173 ? 5.998 4.950 -12.825 1.00 92.12 173 LEU A N 1
ATOM 1230 C CA . LEU A 1 173 ? 7.144 5.347 -11.998 1.00 92.12 173 LEU A CA 1
ATOM 1231 C C . LEU A 1 173 ? 6.936 4.967 -10.530 1.00 92.12 173 LEU A C 1
ATOM 1233 O O . LEU A 1 173 ? 5.828 5.102 -9.997 1.00 92.12 173 LEU A O 1
ATOM 1237 N N . PHE A 1 174 ? 8.023 4.537 -9.888 1.00 94.62 174 PHE A N 1
ATOM 1238 C CA . PHE A 1 174 ? 8.156 4.343 -8.449 1.00 94.62 174 PHE A CA 1
ATOM 1239 C C . PHE A 1 174 ? 9.115 5.365 -7.851 1.00 94.62 174 PHE A C 1
ATOM 1241 O O . PHE A 1 174 ? 10.335 5.199 -7.847 1.00 94.62 174 PHE A O 1
ATOM 1248 N N . TYR A 1 175 ? 8.526 6.387 -7.252 1.00 94.38 175 TYR A N 1
ATOM 1249 C CA . TYR A 1 175 ? 9.179 7.350 -6.392 1.00 94.38 175 TYR A CA 1
ATOM 1250 C C . TYR A 1 175 ? 9.005 6.956 -4.919 1.00 94.38 175 TYR A C 1
ATOM 1252 O O . TYR A 1 175 ? 7.881 6.724 -4.464 1.00 94.38 175 TYR A O 1
ATOM 1260 N N . PRO A 1 176 ? 10.097 6.920 -4.141 1.00 95.00 176 PRO A N 1
ATOM 1261 C CA . PRO A 1 176 ? 10.046 6.720 -2.700 1.00 95.00 176 PRO A CA 1
ATOM 1262 C C . PRO A 1 176 ? 9.291 7.855 -1.996 1.00 95.00 176 PRO A C 1
ATOM 1264 O O . PRO A 1 176 ? 9.449 9.026 -2.364 1.00 95.00 176 PRO A O 1
ATOM 1267 N N . HIS A 1 177 ? 8.537 7.520 -0.946 1.00 93.19 177 HIS A N 1
ATOM 1268 C CA . HIS A 1 177 ? 7.820 8.501 -0.131 1.00 93.19 177 HIS A CA 1
ATOM 1269 C C . HIS A 1 177 ? 8.651 9.052 1.027 1.00 93.19 177 HIS A C 1
ATOM 1271 O O . HIS A 1 177 ? 9.316 8.306 1.744 1.00 93.19 177 HIS A O 1
ATOM 1277 N N . LYS A 1 178 ? 8.511 10.353 1.279 1.00 91.62 178 LYS A N 1
ATOM 1278 C CA . LYS A 1 178 ? 8.791 11.006 2.565 1.00 91.62 178 LYS A CA 1
ATOM 1279 C C . LYS A 1 178 ? 7.487 11.487 3.187 1.00 91.62 178 LYS A C 1
ATOM 1281 O O . LYS A 1 178 ? 6.576 11.895 2.468 1.00 91.62 178 LYS A O 1
ATOM 1286 N N . ALA A 1 179 ? 7.427 11.501 4.511 1.00 89.50 179 ALA A N 1
ATOM 1287 C CA . ALA A 1 179 ? 6.329 12.116 5.247 1.00 89.50 179 ALA A CA 1
ATOM 1288 C C . ALA A 1 179 ? 6.572 13.602 5.486 1.00 89.50 179 ALA A C 1
ATOM 1290 O O . ALA A 1 179 ? 7.699 14.012 5.749 1.00 89.50 179 ALA A O 1
ATOM 1291 N N . ILE A 1 180 ? 5.522 14.408 5.393 1.00 85.75 180 ILE A N 1
ATOM 1292 C CA . ILE A 1 180 ? 5.553 15.831 5.735 1.00 85.75 180 ILE A CA 1
ATOM 1293 C C . ILE A 1 180 ? 4.700 16.034 6.975 1.00 85.75 180 ILE A C 1
ATOM 1295 O O . ILE A 1 180 ? 3.612 15.472 7.063 1.00 85.75 180 ILE A O 1
ATOM 1299 N N . GLY A 1 181 ? 5.219 16.819 7.922 1.00 79.44 181 GLY A N 1
ATOM 1300 C CA . GLY A 1 181 ? 4.478 17.217 9.119 1.00 79.44 181 GLY A CA 1
ATOM 1301 C C . GLY A 1 181 ? 3.245 18.070 8.796 1.00 79.44 181 GLY A C 1
ATOM 1302 O O . GLY A 1 181 ? 2.974 18.385 7.638 1.00 79.44 181 GLY A O 1
ATOM 1303 N N . GLY A 1 182 ? 2.504 18.461 9.827 1.00 82.06 182 GLY A N 1
ATOM 1304 C CA . GLY A 1 182 ? 1.130 18.958 9.703 1.00 82.06 182 GLY A CA 1
ATOM 1305 C C . GLY A 1 182 ? 0.213 17.879 10.259 1.00 82.06 182 GLY A C 1
ATOM 1306 O O . GLY A 1 182 ? 0.488 17.377 11.339 1.00 82.06 182 GLY A O 1
ATOM 1307 N N . SER A 1 183 ? -0.770 17.426 9.484 1.00 78.19 183 SER A N 1
ATOM 1308 C CA . SER A 1 183 ? -1.683 16.345 9.893 1.00 78.19 183 SER A CA 1
ATOM 1309 C C . SER A 1 183 ? -1.058 14.954 10.031 1.00 78.19 183 SER A C 1
ATOM 1311 O O . SER A 1 183 ? -1.752 13.979 10.310 1.00 78.19 183 SER A O 1
ATOM 1313 N N . ALA A 1 184 ? 0.229 14.806 9.718 1.00 84.81 184 ALA A N 1
ATOM 1314 C CA . ALA A 1 184 ? 0.946 13.561 9.960 1.00 84.81 184 ALA A CA 1
ATOM 1315 C C . ALA A 1 184 ? 1.419 13.508 11.416 1.00 84.81 184 ALA A C 1
ATOM 1317 O O . ALA A 1 184 ? 1.712 14.536 12.017 1.00 84.81 184 ALA A O 1
ATOM 1318 N N . ASP A 1 185 ? 1.572 12.303 11.963 1.00 85.25 185 ASP A N 1
ATOM 1319 C CA . ASP A 1 185 ? 2.098 12.142 13.320 1.00 85.25 185 ASP A CA 1
ATOM 1320 C C . ASP A 1 185 ? 3.518 12.722 13.468 1.00 85.25 185 ASP A C 1
ATOM 1322 O O . ASP A 1 185 ? 4.385 12.479 12.624 1.00 85.25 185 ASP A O 1
ATOM 1326 N N . ASP A 1 186 ? 3.765 13.438 14.571 1.00 82.25 186 ASP A N 1
ATOM 1327 C CA . ASP A 1 186 ? 5.030 14.135 14.863 1.00 82.25 186 ASP A CA 1
ATOM 1328 C C . ASP A 1 186 ? 6.258 13.208 14.901 1.00 82.25 186 ASP A C 1
ATOM 1330 O O . ASP A 1 186 ? 7.400 13.660 14.776 1.00 82.25 186 ASP A O 1
ATOM 1334 N N . GLY A 1 187 ? 6.060 11.894 15.061 1.00 82.00 187 GLY A N 1
ATOM 1335 C CA . GLY A 1 187 ? 7.128 10.907 14.938 1.00 82.00 187 GLY A CA 1
ATOM 1336 C C . GLY A 1 187 ? 7.737 10.839 13.531 1.00 82.00 187 GLY A C 1
ATOM 1337 O O . GLY A 1 187 ? 8.853 10.329 13.367 1.00 82.00 187 GLY A O 1
ATOM 1338 N N . TYR A 1 188 ? 7.036 11.338 12.508 1.00 87.62 188 TYR A N 1
ATOM 1339 C CA . TYR A 1 188 ? 7.476 11.303 11.120 1.00 87.62 188 TYR A CA 1
ATOM 1340 C C . TYR A 1 188 ? 8.343 12.514 10.744 1.00 87.62 188 TYR A C 1
ATOM 1342 O O . TYR A 1 188 ? 7.918 13.664 10.778 1.00 87.62 188 TYR A O 1
ATOM 1350 N N . VAL A 1 189 ? 9.581 12.251 10.319 1.00 80.88 189 VAL A N 1
ATOM 1351 C CA . VAL A 1 189 ? 10.601 13.266 10.029 1.00 80.88 189 VAL A CA 1
ATOM 1352 C C . VAL A 1 189 ? 10.852 13.334 8.526 1.00 80.88 189 VAL A C 1
ATOM 1354 O O . VAL A 1 189 ? 11.309 12.371 7.909 1.00 80.88 189 VAL A O 1
ATOM 1357 N N . SER A 1 190 ? 10.634 14.512 7.942 1.00 70.50 190 SER A N 1
ATOM 1358 C CA . SER A 1 190 ? 10.616 14.740 6.488 1.00 70.50 190 SER A CA 1
ATOM 1359 C C . SER A 1 190 ? 11.928 14.510 5.737 1.00 70.50 190 SER A C 1
ATOM 1361 O O . SER A 1 190 ? 11.913 14.402 4.512 1.00 70.50 190 SER A O 1
ATOM 1363 N N . ASN A 1 191 ? 13.047 14.368 6.452 1.00 72.75 191 ASN A N 1
ATOM 1364 C CA . ASN A 1 191 ? 14.381 14.164 5.880 1.00 72.75 191 ASN A CA 1
ATOM 1365 C C . ASN A 1 191 ? 15.104 12.917 6.425 1.00 72.75 191 ASN A C 1
ATOM 1367 O O . ASN A 1 191 ? 16.318 12.800 6.278 1.00 72.75 191 ASN A O 1
ATOM 1371 N N . ALA A 1 192 ? 14.392 11.988 7.071 1.00 81.00 192 ALA A N 1
ATOM 1372 C CA . ALA A 1 192 ? 15.003 10.774 7.627 1.00 81.00 192 ALA A CA 1
ATOM 1373 C C . ALA A 1 192 ? 15.267 9.668 6.582 1.00 81.00 192 ALA A C 1
ATOM 1375 O O . ALA A 1 192 ? 15.906 8.663 6.893 1.00 81.00 192 ALA A O 1
ATOM 1376 N N . GLY A 1 193 ? 14.803 9.861 5.346 1.00 89.69 193 GLY A N 1
ATOM 1377 C CA . GLY A 1 193 ? 14.904 8.913 4.239 1.00 89.69 193 GLY A CA 1
ATOM 1378 C C . GLY A 1 193 ? 13.529 8.471 3.748 1.00 89.69 193 GLY A C 1
ATOM 1379 O O . GLY A 1 193 ? 12.516 9.082 4.095 1.00 89.69 193 GLY A O 1
ATOM 1380 N N . ALA A 1 194 ? 13.484 7.418 2.932 1.00 94.19 194 ALA A N 1
ATOM 1381 C CA . ALA A 1 194 ? 12.213 6.880 2.459 1.00 94.19 194 ALA A CA 1
ATOM 1382 C C . ALA A 1 194 ? 11.456 6.183 3.601 1.00 94.19 194 ALA A C 1
ATOM 1384 O O . ALA A 1 194 ? 12.055 5.448 4.390 1.00 94.19 194 ALA A O 1
ATOM 1385 N N . VAL A 1 195 ? 10.145 6.400 3.698 1.00 95.50 195 VAL A N 1
ATOM 1386 C CA . VAL A 1 195 ? 9.298 5.779 4.725 1.00 95.50 195 VAL A CA 1
ATOM 1387 C C . VAL A 1 195 ? 9.278 4.267 4.527 1.00 95.50 195 VAL A C 1
ATOM 1389 O O . VAL A 1 195 ? 9.012 3.777 3.434 1.00 95.50 195 VAL A O 1
ATOM 1392 N N . GLY A 1 196 ? 9.581 3.517 5.583 1.00 96.56 196 GLY A N 1
ATOM 1393 C CA . GLY A 1 196 ? 9.672 2.064 5.540 1.00 96.56 196 GLY A CA 1
ATOM 1394 C C . GLY A 1 196 ? 8.314 1.371 5.435 1.00 96.56 196 GLY A C 1
ATOM 1395 O O . GLY A 1 196 ? 7.278 1.908 5.829 1.00 96.56 196 GLY A O 1
ATOM 1396 N N . CYS A 1 197 ? 8.323 0.135 4.955 1.00 98.00 197 CYS A N 1
ATOM 1397 C CA . CYS A 1 197 ? 7.161 -0.750 4.918 1.00 98.00 197 CYS A CA 1
ATOM 1398 C C . CYS A 1 197 ? 7.591 -2.216 5.059 1.00 98.00 197 CYS A C 1
ATOM 1400 O O . CYS A 1 197 ? 8.718 -2.592 4.720 1.00 98.00 197 CYS A O 1
ATOM 1402 N N . SER A 1 198 ? 6.706 -3.040 5.617 1.00 98.25 198 SER A N 1
ATOM 1403 C CA . SER A 1 198 ? 6.930 -4.475 5.782 1.00 98.25 198 SER A CA 1
ATOM 1404 C C . SER A 1 198 ? 5.672 -5.215 5.391 1.00 98.25 198 SER A C 1
ATOM 1406 O O . SER A 1 198 ? 4.579 -4.868 5.838 1.00 98.25 198 SER A O 1
ATOM 1408 N N . VAL A 1 199 ? 5.823 -6.242 4.565 1.00 98.50 199 VAL A N 1
ATOM 1409 C CA . VAL A 1 199 ? 4.725 -7.140 4.221 1.00 98.50 199 VAL A CA 1
ATOM 1410 C C . VAL A 1 199 ? 4.736 -8.297 5.201 1.00 98.50 199 VAL A C 1
ATOM 1412 O O . VAL A 1 199 ? 5.743 -8.982 5.380 1.00 98.50 199 VAL A O 1
ATOM 1415 N N . CYS A 1 200 ? 3.603 -8.483 5.858 1.00 98.38 200 CYS A N 1
ATOM 1416 C CA . CYS A 1 200 ? 3.438 -9.351 7.005 1.00 98.38 200 CYS A CA 1
ATOM 1417 C C . CYS A 1 200 ? 2.481 -10.484 6.675 1.00 98.38 200 CYS A C 1
ATOM 1419 O O . CYS A 1 200 ? 1.442 -10.260 6.056 1.00 98.38 200 CYS A O 1
ATOM 1421 N N . ALA A 1 201 ? 2.806 -11.689 7.130 1.00 97.50 201 ALA A N 1
ATOM 1422 C CA . ALA A 1 201 ? 1.903 -12.827 7.129 1.00 97.50 201 ALA A CA 1
ATOM 1423 C C . ALA A 1 201 ? 1.319 -13.037 8.526 1.00 97.50 201 ALA A C 1
ATOM 1425 O O . ALA A 1 201 ? 2.045 -13.193 9.514 1.00 97.50 201 ALA A O 1
ATOM 1426 N N . VAL A 1 202 ? -0.009 -13.090 8.580 1.00 96.06 202 VAL A N 1
ATOM 1427 C CA . VAL A 1 202 ? -0.764 -13.457 9.775 1.00 96.06 202 VAL A CA 1
ATOM 1428 C C . VAL A 1 202 ? -0.630 -14.971 9.972 1.00 96.06 202 VAL A C 1
ATOM 1430 O O . VAL A 1 202 ? -0.924 -15.722 9.030 1.00 96.06 202 VAL A O 1
AT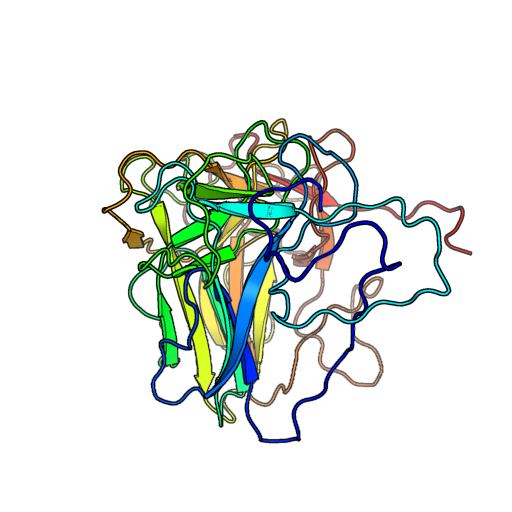OM 1433 N N . PRO A 1 203 ? -0.195 -15.448 11.153 1.00 92.94 203 PRO A N 1
ATOM 1434 C CA . PRO A 1 203 ? -0.074 -16.879 11.404 1.00 92.94 203 PRO A CA 1
ATOM 1435 C C . PRO A 1 203 ? -1.409 -17.618 11.227 1.00 92.94 203 PRO A C 1
ATOM 1437 O O . PRO A 1 203 ? -2.494 -17.050 11.391 1.00 92.94 203 PRO A O 1
ATOM 1440 N N . ALA A 1 204 ? -1.332 -18.910 10.898 1.00 90.25 204 ALA A N 1
ATOM 1441 C CA . ALA A 1 204 ? -2.511 -19.763 10.789 1.00 90.25 204 ALA A CA 1
ATOM 1442 C C . ALA A 1 204 ? -3.388 -19.671 12.047 1.00 90.25 204 ALA A C 1
ATOM 1444 O O . ALA A 1 204 ? -2.891 -19.667 13.174 1.00 90.25 204 ALA A O 1
ATOM 1445 N N . ASN A 1 205 ? -4.708 -19.659 11.848 1.00 88.31 205 ASN A N 1
ATOM 1446 C CA . ASN A 1 205 ? -5.725 -19.634 12.907 1.00 88.31 205 ASN A CA 1
ATOM 1447 C C . ASN A 1 205 ? -5.741 -18.375 13.789 1.00 88.31 205 ASN A C 1
ATOM 1449 O O . ASN A 1 205 ? -6.560 -18.296 14.702 1.00 88.31 205 ASN A O 1
ATOM 1453 N N . SER A 1 206 ? -4.897 -17.372 13.529 1.00 92.19 206 SER A N 1
ATOM 1454 C CA . SER A 1 206 ? -4.917 -16.131 14.309 1.00 92.19 206 SER A CA 1
ATOM 1455 C C . SER A 1 206 ? -6.063 -15.187 13.901 1.00 92.19 206 SER A C 1
ATOM 1457 O O . SER A 1 206 ? -6.354 -14.233 14.619 1.00 92.19 206 SER A O 1
ATOM 1459 N N . GLY A 1 207 ? -6.761 -15.474 12.798 1.00 93.31 207 GLY A N 1
ATOM 1460 C CA . GLY A 1 207 ? -7.899 -14.698 12.300 1.00 93.31 207 GLY A CA 1
ATOM 1461 C C . GLY A 1 207 ? -7.523 -13.730 11.178 1.00 93.31 207 GLY A C 1
ATOM 1462 O O . GLY A 1 207 ? -6.492 -13.907 10.532 1.00 93.31 207 GLY A O 1
ATOM 1463 N N . ALA A 1 208 ? -8.358 -12.715 10.955 1.00 95.62 208 ALA A N 1
ATOM 1464 C CA . ALA A 1 208 ? -8.185 -11.741 9.878 1.00 95.62 208 ALA A CA 1
ATOM 1465 C C . ALA A 1 208 ? -7.821 -10.355 10.425 1.00 95.62 208 ALA A C 1
ATOM 1467 O O . ALA A 1 208 ? -8.326 -9.926 11.466 1.00 95.62 208 ALA A O 1
ATOM 1468 N N . VAL A 1 209 ? -6.951 -9.659 9.704 1.00 97.62 209 VAL A N 1
ATOM 1469 C CA . VAL A 1 209 ? -6.524 -8.285 9.942 1.00 97.62 209 VAL A CA 1
ATOM 1470 C C . VAL A 1 209 ? -7.315 -7.333 9.048 1.00 97.62 209 VAL A C 1
ATOM 1472 O O . VAL A 1 209 ? -7.460 -7.567 7.848 1.00 97.62 209 VAL A O 1
ATOM 1475 N N . TYR A 1 210 ? -7.795 -6.241 9.635 1.00 97.75 210 TYR A N 1
ATOM 1476 C CA . TYR A 1 210 ? -8.503 -5.168 8.946 1.00 97.75 210 TYR A CA 1
ATOM 1477 C C . TYR A 1 210 ? -8.067 -3.799 9.470 1.00 97.75 210 TYR A C 1
ATOM 1479 O O . TYR A 1 210 ? -7.574 -3.675 10.592 1.00 97.75 210 TYR A O 1
ATOM 1487 N N . VAL A 1 211 ? -8.259 -2.767 8.651 1.00 98.06 211 VAL A N 1
ATOM 1488 C CA . VAL A 1 211 ? -8.069 -1.371 9.056 1.00 98.06 211 VAL A CA 1
ATOM 1489 C C . VAL A 1 211 ? -9.421 -0.800 9.459 1.00 98.06 211 VAL A C 1
ATOM 1491 O O . VAL A 1 211 ? -10.410 -0.969 8.747 1.00 98.06 211 VAL A O 1
ATOM 1494 N N . GLN A 1 212 ? -9.464 -0.118 10.594 1.00 98.12 212 GLN A N 1
ATOM 1495 C CA . GLN A 1 212 ? -10.596 0.686 11.013 1.00 98.12 212 GLN A CA 1
ATOM 1496 C C . GLN A 1 212 ? -10.199 2.159 10.964 1.00 98.12 212 GLN A C 1
ATOM 1498 O O . GLN A 1 212 ? -9.375 2.625 11.752 1.00 98.12 212 GLN A O 1
ATOM 1503 N N . TYR A 1 213 ? -10.798 2.886 10.026 1.00 98.12 213 TYR A N 1
ATOM 1504 C CA . TYR A 1 213 ? -10.628 4.328 9.893 1.00 98.12 213 TYR A CA 1
ATOM 1505 C C . TYR A 1 213 ? -11.537 5.060 10.870 1.00 98.12 213 TYR A C 1
ATOM 1507 O O . TYR A 1 213 ? -12.669 4.643 11.109 1.00 98.12 213 TYR A O 1
ATOM 1515 N N . GLY A 1 214 ? -11.056 6.170 11.408 1.00 97.00 214 GLY A N 1
ATOM 1516 C CA . GLY A 1 214 ? -11.822 7.024 12.299 1.00 97.00 214 GLY A CA 1
ATOM 1517 C C . GLY A 1 214 ? -11.749 6.680 13.772 1.00 97.00 214 GLY A C 1
ATOM 1518 O O . GLY A 1 214 ? -12.508 7.242 14.557 1.00 97.00 214 GLY A O 1
ATOM 1519 N N . ARG A 1 215 ? -10.845 5.775 14.165 1.00 96.88 215 ARG A N 1
ATOM 1520 C CA . ARG A 1 215 ? -10.694 5.345 15.557 1.00 96.88 215 ARG A CA 1
ATOM 1521 C C . ARG A 1 215 ? -9.291 4.824 15.849 1.00 96.88 215 ARG A C 1
ATOM 1523 O O . ARG A 1 215 ? -8.773 3.999 15.103 1.00 96.88 215 ARG A O 1
ATOM 1530 N N . GLY A 1 216 ? -8.718 5.235 16.980 1.00 96.69 216 GLY A N 1
ATOM 1531 C CA . GLY A 1 216 ? -7.415 4.756 17.471 1.00 96.69 216 GLY A CA 1
ATOM 1532 C C . GLY A 1 216 ? -7.451 3.399 18.194 1.00 96.69 216 GLY A C 1
ATOM 1533 O O . GLY A 1 216 ? -6.485 3.025 18.847 1.00 96.69 216 GLY A O 1
ATOM 1534 N N . SER A 1 217 ? -8.565 2.670 18.142 1.00 97.38 217 SER A N 1
ATOM 1535 C CA . SER A 1 217 ? -8.714 1.327 18.712 1.00 97.38 217 SER A CA 1
ATOM 1536 C C . SER A 1 217 ? -9.864 0.583 18.041 1.00 97.38 217 SER A C 1
ATOM 1538 O O . SER A 1 217 ? -10.786 1.207 17.514 1.00 97.38 217 SER A O 1
ATOM 1540 N N . CYS A 1 218 ? -9.835 -0.748 18.089 1.00 97.94 218 CYS A N 1
ATOM 1541 C CA . CYS A 1 218 ? -10.888 -1.571 17.496 1.00 97.94 218 CYS A CA 1
ATOM 1542 C C . CYS A 1 218 ? -12.234 -1.370 18.206 1.00 97.94 218 CYS A C 1
ATOM 1544 O O . CYS A 1 218 ? -12.313 -1.479 19.430 1.00 97.94 218 CYS A O 1
ATOM 1546 N N . SER A 1 219 ? -13.301 -1.114 17.439 1.00 96.75 219 SER A N 1
ATOM 1547 C CA . SER A 1 219 ? -14.670 -1.027 17.981 1.00 96.75 219 SER A CA 1
ATOM 1548 C C . SER A 1 219 ? -15.212 -2.392 18.415 1.00 96.75 219 SER A C 1
ATOM 1550 O O . SER A 1 219 ? -15.926 -2.472 19.413 1.00 96.75 219 SER A O 1
ATOM 1552 N N . ASP A 1 220 ? -14.888 -3.459 17.677 1.00 96.44 220 ASP A N 1
ATOM 1553 C CA . ASP A 1 220 ? -15.305 -4.819 18.024 1.00 96.44 220 ASP A CA 1
ATOM 1554 C C . ASP A 1 220 ? -14.551 -5.319 19.260 1.00 96.44 220 ASP A C 1
ATOM 1556 O O . ASP A 1 220 ? -13.326 -5.414 19.261 1.00 96.44 220 ASP A O 1
ATOM 1560 N N . ALA A 1 221 ? -15.293 -5.698 20.301 1.00 95.62 221 ALA A N 1
ATOM 1561 C CA . ALA A 1 221 ? -14.723 -6.122 21.580 1.00 95.62 221 ALA A CA 1
ATOM 1562 C C . ALA A 1 221 ? -13.948 -7.450 21.508 1.00 95.62 221 ALA A C 1
ATOM 1564 O O . ALA A 1 221 ? -13.199 -7.775 22.426 1.00 95.62 221 ALA A O 1
ATOM 1565 N N . SER A 1 222 ? -14.147 -8.241 20.450 1.00 97.00 222 SER A N 1
ATOM 1566 C CA . SER A 1 222 ? -13.385 -9.471 20.228 1.00 97.00 222 SER A CA 1
ATOM 1567 C C . SER A 1 222 ? -12.147 -9.248 19.355 1.00 97.00 222 SER A C 1
ATOM 1569 O O . SER A 1 222 ? -11.330 -10.160 19.233 1.00 97.00 222 SER A O 1
ATOM 1571 N N . SER A 1 223 ? -11.999 -8.073 18.741 1.00 97.88 223 SER A N 1
ATOM 1572 C CA . SER A 1 223 ? -10.808 -7.692 17.992 1.00 97.88 223 SER A CA 1
ATOM 1573 C C . SER A 1 223 ? -9.719 -7.170 18.923 1.00 97.88 223 SER A C 1
ATOM 1575 O O . SER A 1 223 ? -9.972 -6.441 19.879 1.00 97.88 223 SER A O 1
ATOM 1577 N N . THR A 1 224 ? -8.470 -7.500 18.605 1.00 97.75 224 THR A N 1
ATOM 1578 C CA . THR A 1 224 ? -7.290 -6.927 19.263 1.00 97.75 224 THR A CA 1
ATOM 1579 C C . THR A 1 224 ? -6.721 -5.805 18.404 1.00 97.75 224 THR A C 1
ATOM 1581 O O . THR A 1 224 ? -6.567 -5.973 17.194 1.00 97.75 224 THR A O 1
ATOM 1584 N N . THR A 1 225 ? -6.391 -4.666 19.017 1.00 98.12 225 THR A N 1
ATOM 1585 C CA . THR A 1 225 ? -5.683 -3.578 18.321 1.00 98.12 225 THR A CA 1
ATOM 1586 C C . THR A 1 225 ? -4.214 -3.960 18.170 1.00 98.12 225 THR A C 1
ATOM 1588 O O . THR A 1 225 ? -3.512 -4.101 19.166 1.00 98.12 225 THR A O 1
ATOM 15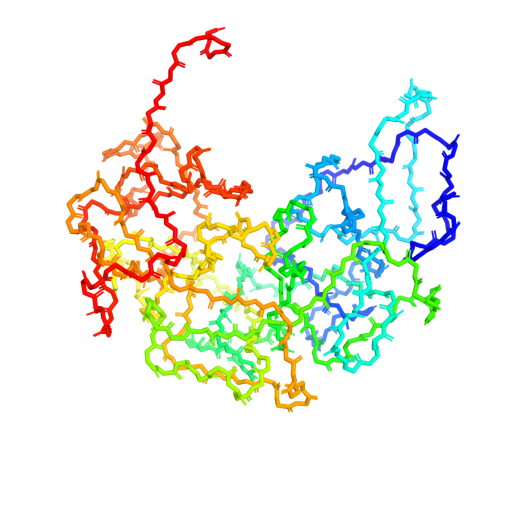91 N N . LEU A 1 226 ? -3.761 -4.134 16.928 1.00 97.56 226 LEU A N 1
ATOM 1592 C CA . LEU A 1 226 ? -2.369 -4.425 16.580 1.00 97.56 226 LEU A CA 1
ATOM 1593 C C . LEU A 1 226 ? -1.492 -3.180 16.664 1.00 97.56 226 LEU A C 1
ATOM 1595 O O . LEU A 1 226 ? -0.358 -3.248 17.130 1.00 97.56 226 LEU A O 1
ATOM 1599 N N . TYR A 1 227 ? -2.013 -2.052 16.186 1.00 97.81 227 TYR A N 1
ATOM 1600 C CA . TYR A 1 227 ? -1.473 -0.722 16.437 1.00 97.81 227 TYR A CA 1
ATOM 1601 C C . TYR A 1 227 ? -2.538 0.342 16.155 1.00 97.81 227 TYR A C 1
ATOM 1603 O O . TYR A 1 227 ? -3.465 0.123 15.372 1.00 97.81 227 TYR A O 1
ATOM 1611 N N . ALA A 1 228 ? -2.383 1.494 16.800 1.00 97.62 228 ALA A N 1
ATOM 1612 C CA . ALA A 1 228 ? -3.115 2.718 16.504 1.00 97.62 228 ALA A CA 1
ATOM 1613 C C . ALA A 1 228 ? -2.192 3.656 15.730 1.00 97.62 228 ALA A C 1
ATOM 1615 O O . ALA A 1 228 ? -1.010 3.736 16.057 1.00 97.62 228 ALA A O 1
ATOM 1616 N N . GLY A 1 229 ? -2.711 4.337 14.721 1.00 97.12 229 GLY A N 1
ATOM 1617 C CA . GLY A 1 229 ? -1.923 5.151 13.811 1.00 97.12 229 GLY A CA 1
ATOM 1618 C C . GLY A 1 229 ? -2.683 6.363 13.296 1.00 97.12 229 GLY A C 1
ATOM 1619 O O . GLY A 1 229 ? -3.770 6.698 13.775 1.00 97.12 229 GLY A O 1
ATOM 1620 N N . TRP A 1 230 ? -2.098 6.985 12.284 1.00 96.56 230 TRP A N 1
ATOM 1621 C CA . TRP A 1 230 ? -2.690 8.083 11.529 1.00 96.56 230 TRP A CA 1
ATOM 1622 C C . TRP A 1 230 ? -2.937 7.640 10.090 1.00 96.56 230 TRP A C 1
ATOM 1624 O O . TRP A 1 230 ? -2.264 6.743 9.569 1.00 96.56 230 TRP A O 1
ATOM 1634 N N . VAL A 1 231 ? -3.934 8.236 9.451 1.00 96.69 231 VAL A N 1
ATOM 1635 C CA . VAL A 1 231 ? -4.256 7.940 8.056 1.00 96.69 231 VAL A CA 1
ATOM 1636 C C . VAL A 1 231 ? -3.408 8.830 7.162 1.00 96.69 231 VAL A C 1
ATOM 1638 O O . VAL A 1 231 ? -3.478 10.050 7.281 1.00 96.69 231 VAL A O 1
ATOM 1641 N N . ALA A 1 232 ? -2.642 8.235 6.248 1.00 94.94 232 ALA A N 1
ATOM 1642 C CA . ALA A 1 232 ? -1.926 9.002 5.236 1.00 94.94 232 ALA A CA 1
ATOM 1643 C C . ALA A 1 232 ? -2.701 9.104 3.918 1.00 94.94 232 ALA A C 1
ATOM 1645 O O . ALA A 1 232 ? -3.494 8.235 3.558 1.00 94.94 232 ALA A O 1
ATOM 1646 N N . GLY A 1 233 ? -2.438 10.186 3.197 1.00 92.12 233 GLY A N 1
ATOM 1647 C CA . GLY A 1 233 ? -2.941 10.500 1.870 1.00 92.12 233 GLY A CA 1
ATOM 1648 C C . GLY A 1 233 ? -1.985 11.456 1.152 1.00 92.12 233 GLY A C 1
ATOM 1649 O O . GLY A 1 233 ? -0.895 11.755 1.642 1.00 92.12 233 GLY A O 1
ATOM 1650 N N . SER A 1 234 ? -2.394 11.968 -0.007 1.00 88.56 234 SER A N 1
ATOM 1651 C CA . SER A 1 234 ? -1.699 13.095 -0.640 1.00 88.56 234 SER A CA 1
ATOM 1652 C C . SER A 1 234 ? -2.448 14.399 -0.402 1.00 88.56 234 SER A C 1
ATOM 1654 O O . SER A 1 234 ? -3.661 14.387 -0.186 1.00 88.56 234 SER A O 1
ATOM 1656 N N . HIS A 1 235 ? -1.721 15.510 -0.494 1.00 90.00 235 HIS A N 1
ATOM 1657 C CA . HIS A 1 235 ? -2.269 16.855 -0.394 1.00 90.00 235 HIS A CA 1
ATOM 1658 C C . HIS A 1 235 ? -3.456 17.059 -1.349 1.00 90.00 235 HIS A C 1
ATOM 1660 O O . HIS A 1 235 ? -3.455 16.579 -2.489 1.00 90.00 235 HIS A O 1
ATOM 1666 N N . TYR A 1 236 ? -4.481 17.771 -0.885 1.00 86.56 236 TYR A N 1
ATOM 1667 C CA . TYR A 1 236 ? -5.760 17.918 -1.586 1.00 86.56 236 TYR A CA 1
ATOM 1668 C C . TYR A 1 236 ? -5.644 18.510 -2.997 1.00 86.56 236 TYR A C 1
ATOM 1670 O O . TYR A 1 236 ? -6.451 18.177 -3.865 1.00 86.56 236 TYR A O 1
ATOM 1678 N N . SER A 1 237 ? -4.646 19.366 -3.233 1.00 87.81 237 SER A N 1
ATOM 1679 C CA . SER A 1 237 ? -4.407 20.011 -4.528 1.00 87.81 237 SER A CA 1
ATOM 1680 C C . SER A 1 237 ? -3.336 19.323 -5.377 1.00 87.81 237 SER A C 1
ATOM 1682 O O . SER A 1 237 ? -3.038 19.813 -6.463 1.00 87.81 237 SER A O 1
ATOM 1684 N N . SER A 1 238 ? -2.716 18.247 -4.886 1.00 84.38 238 SER A N 1
ATOM 1685 C CA . SER A 1 238 ? -1.653 17.554 -5.616 1.00 84.38 238 SER A CA 1
ATOM 1686 C C . SER A 1 238 ? -2.233 16.447 -6.491 1.00 84.38 238 SER A C 1
ATOM 1688 O O . SER A 1 238 ? -2.929 15.544 -6.015 1.00 84.38 238 SER A O 1
ATOM 1690 N N . GLU A 1 239 ? -1.924 16.509 -7.784 1.00 77.25 239 GLU A N 1
ATOM 1691 C CA . GLU A 1 239 ? -2.098 15.390 -8.711 1.00 77.25 239 GLU A CA 1
ATOM 1692 C C . GLU A 1 239 ? -0.913 14.426 -8.560 1.00 77.25 239 GLU A C 1
ATOM 1694 O O . GLU A 1 239 ? 0.219 14.840 -8.292 1.00 77.25 239 GLU A O 1
ATOM 1699 N N . GLY A 1 240 ? -1.173 13.123 -8.660 1.00 71.94 240 GLY A N 1
ATOM 1700 C CA . GLY A 1 240 ? -0.141 12.112 -8.446 1.00 71.94 240 GLY A CA 1
ATOM 1701 C C . GLY A 1 240 ? 0.256 11.931 -6.984 1.00 71.94 240 GLY A C 1
ATOM 1702 O O . GLY A 1 240 ? -0.559 12.050 -6.067 1.00 71.94 240 GLY A O 1
ATOM 1703 N N . GLY A 1 241 ? 1.512 11.548 -6.769 1.00 66.25 241 GLY A N 1
ATOM 1704 C CA . GLY A 1 241 ? 2.106 11.425 -5.442 1.00 66.25 241 GLY A CA 1
ATOM 1705 C C . GLY A 1 241 ? 1.656 10.213 -4.632 1.00 66.25 241 GLY A C 1
ATOM 1706 O O . GLY A 1 241 ? 2.006 10.163 -3.464 1.00 66.25 241 GLY A O 1
ATOM 1707 N N . GLY A 1 242 ? 0.915 9.255 -5.207 1.00 64.56 242 GLY A N 1
ATOM 1708 C CA . GLY A 1 242 ? 0.859 7.898 -4.655 1.00 64.56 242 GLY A CA 1
ATOM 1709 C C . GLY A 1 242 ? -0.174 7.547 -3.592 1.00 64.56 242 GLY A C 1
ATOM 1710 O O . GLY A 1 242 ? 0.113 6.711 -2.745 1.00 64.56 242 GLY A O 1
ATOM 1711 N N . PHE A 1 243 ? -1.356 8.159 -3.603 1.00 74.69 243 PHE A N 1
ATOM 1712 C CA . PHE A 1 243 ? -2.403 7.853 -2.622 1.00 74.69 243 PHE A CA 1
ATOM 1713 C C . PHE A 1 243 ? -3.775 7.752 -3.274 1.00 74.69 243 PHE A C 1
ATOM 1715 O O . PHE A 1 243 ? -4.691 8.512 -2.955 1.00 74.69 243 PHE A O 1
ATOM 1722 N N . SER A 1 244 ? -3.933 6.817 -4.215 1.00 72.56 244 SER A N 1
ATOM 1723 C CA . SER A 1 244 ? -5.281 6.328 -4.510 1.00 72.56 244 SER A CA 1
ATOM 1724 C C . SER A 1 244 ? -5.853 5.533 -3.334 1.00 72.56 244 SER A C 1
ATOM 1726 O O . SER A 1 244 ? -7.055 5.351 -3.298 1.00 72.56 244 SER A O 1
ATOM 1728 N N . THR A 1 245 ? -5.036 5.081 -2.381 1.00 85.06 245 THR A N 1
ATOM 1729 C CA . THR A 1 245 ? -5.449 4.366 -1.163 1.00 85.06 245 THR A CA 1
ATOM 1730 C C . THR A 1 245 ? -5.106 5.177 0.092 1.00 85.06 245 THR A C 1
ATOM 1732 O O . THR A 1 245 ? -4.302 6.110 0.040 1.00 85.06 245 THR A O 1
ATOM 1735 N N . TYR A 1 246 ? -5.713 4.816 1.226 1.00 93.38 246 TYR A N 1
ATOM 1736 C CA . TYR A 1 246 ? -5.513 5.474 2.523 1.00 93.38 246 TYR A CA 1
ATOM 1737 C C . TYR A 1 246 ? -4.813 4.531 3.516 1.00 93.38 246 TYR A C 1
ATOM 1739 O O . TYR A 1 246 ? -5.480 3.831 4.281 1.00 93.38 246 TYR A O 1
ATOM 1747 N N . PRO A 1 247 ? -3.477 4.423 3.518 1.00 95.44 247 PRO A N 1
ATOM 1748 C CA . PRO A 1 247 ? -2.764 3.570 4.470 1.00 95.44 247 PRO A CA 1
ATOM 1749 C C . PRO A 1 247 ? -2.929 4.042 5.923 1.00 95.44 247 PRO A C 1
ATOM 1751 O O . PRO A 1 247 ? -2.906 5.234 6.230 1.00 95.44 247 PRO A O 1
ATOM 1754 N N . CYS A 1 248 ? -3.013 3.075 6.837 1.00 97.62 248 CYS A N 1
ATOM 1755 C CA . CYS A 1 248 ? -2.885 3.330 8.266 1.00 97.62 248 CYS A CA 1
ATOM 1756 C C . CYS A 1 248 ? -1.415 3.235 8.687 1.00 97.62 248 CYS A C 1
ATOM 1758 O O . CYS A 1 248 ? -0.844 2.139 8.739 1.00 97.62 248 CYS A O 1
ATOM 1760 N N . MET A 1 249 ? -0.800 4.376 8.975 1.00 97.12 249 MET A N 1
ATOM 1761 C CA . MET A 1 249 ? 0.625 4.499 9.259 1.00 97.12 249 MET A CA 1
ATOM 1762 C C . MET A 1 249 ? 0.945 4.117 10.702 1.00 97.12 249 MET A C 1
ATOM 1764 O O . MET A 1 249 ? 0.290 4.564 11.641 1.00 97.12 249 MET A O 1
ATOM 1768 N N . HIS A 1 250 ? 1.977 3.296 10.897 1.00 96.38 250 HIS A N 1
ATOM 1769 C CA . HIS A 1 250 ? 2.441 2.907 12.227 1.00 96.38 250 HIS A CA 1
ATOM 1770 C C . HIS A 1 250 ? 2.984 4.133 12.995 1.00 96.38 250 HIS A C 1
ATOM 1772 O O . HIS A 1 250 ? 3.696 4.938 12.396 1.00 96.38 250 HIS A O 1
ATOM 1778 N N . PRO A 1 251 ? 2.730 4.277 14.309 1.00 93.81 251 PRO A N 1
ATOM 1779 C CA . PRO A 1 251 ? 3.087 5.485 15.068 1.00 93.81 251 PRO A CA 1
ATOM 1780 C C . PRO A 1 251 ? 4.593 5.612 15.332 1.00 93.81 251 PRO A C 1
ATOM 1782 O O . PRO A 1 251 ? 5.106 6.693 15.574 1.00 93.81 251 PRO A O 1
ATOM 1785 N N . THR A 1 252 ? 5.332 4.501 15.275 1.00 92.69 252 THR A N 1
ATOM 1786 C CA . THR A 1 252 ? 6.801 4.508 15.346 1.00 92.69 252 THR A CA 1
ATOM 1787 C C . THR A 1 252 ? 7.399 4.262 13.956 1.00 92.69 252 THR A C 1
ATOM 1789 O O . THR A 1 252 ? 7.520 3.092 13.561 1.00 92.69 252 THR A O 1
ATOM 1792 N N . PRO A 1 253 ? 7.738 5.313 13.192 1.00 93.81 253 PRO A N 1
ATOM 1793 C CA . PRO A 1 253 ? 8.272 5.145 11.854 1.00 93.81 253 PRO A CA 1
ATOM 1794 C C . PRO A 1 253 ? 9.671 4.539 11.856 1.00 93.81 253 PRO A C 1
ATOM 1796 O O . PRO A 1 253 ? 10.492 4.754 12.747 1.00 93.81 253 PRO A O 1
ATOM 1799 N N . GLN A 1 254 ? 9.953 3.812 10.790 1.00 95.31 254 GLN A N 1
ATOM 1800 C CA . GLN A 1 254 ? 11.265 3.315 10.417 1.00 95.31 254 GLN A CA 1
ATOM 1801 C C . GLN A 1 254 ? 11.540 3.766 8.987 1.00 95.31 254 GLN A C 1
ATOM 1803 O O . GLN A 1 254 ? 10.628 3.780 8.161 1.00 95.31 254 GLN A O 1
ATOM 1808 N N . TYR A 1 255 ? 12.791 4.105 8.691 1.00 94.31 255 TYR A N 1
ATOM 1809 C CA . TYR A 1 255 ? 13.179 4.680 7.406 1.00 94.31 255 TYR A CA 1
ATOM 1810 C C . TYR A 1 255 ? 14.213 3.817 6.703 1.00 94.31 255 TYR A C 1
ATOM 1812 O O . TYR A 1 255 ? 15.073 3.204 7.339 1.00 94.31 255 TYR A O 1
ATOM 1820 N N . PHE A 1 256 ? 14.158 3.831 5.378 1.00 93.06 256 PHE A N 1
ATOM 1821 C CA . PHE A 1 256 ? 15.213 3.321 4.526 1.00 93.06 256 PHE A CA 1
ATOM 1822 C C . PHE A 1 256 ? 16.162 4.466 4.152 1.00 93.06 256 PHE A C 1
ATOM 1824 O O . PHE A 1 256 ? 15.874 5.296 3.289 1.00 93.06 256 PHE A O 1
ATOM 1831 N N . THR A 1 257 ? 17.304 4.522 4.836 1.00 91.62 257 THR A N 1
ATOM 1832 C CA . THR A 1 257 ? 18.240 5.659 4.789 1.00 91.62 257 THR A CA 1
ATOM 1833 C C . THR A 1 257 ? 19.160 5.669 3.570 1.00 91.62 257 THR A C 1
ATOM 1835 O O . THR A 1 257 ? 19.834 6.669 3.331 1.00 91.62 257 THR A O 1
ATOM 1838 N N . ALA A 1 258 ? 19.185 4.596 2.769 1.00 90.69 258 ALA A N 1
ATOM 1839 C CA . ALA A 1 258 ? 19.947 4.588 1.518 1.00 90.69 258 ALA A CA 1
ATOM 1840 C C . ALA A 1 258 ? 19.328 5.512 0.448 1.00 90.69 258 ALA A C 1
ATOM 1842 O O . ALA A 1 258 ? 19.997 5.863 -0.520 1.00 90.69 258 ALA A O 1
ATOM 1843 N N . ILE A 1 259 ? 18.072 5.937 0.639 1.00 89.06 259 ILE A N 1
ATOM 1844 C CA . ILE A 1 259 ? 17.404 6.968 -0.160 1.00 89.06 259 ILE A CA 1
ATOM 1845 C C . ILE A 1 259 ? 17.380 8.257 0.661 1.00 89.06 259 ILE A C 1
ATOM 1847 O O . ILE A 1 259 ? 16.595 8.390 1.596 1.00 89.06 259 ILE A O 1
ATOM 1851 N N . SER A 1 260 ? 18.233 9.217 0.307 1.00 82.56 260 SER A N 1
ATOM 1852 C CA . SER A 1 260 ? 18.378 10.484 1.041 1.00 82.56 260 SER A CA 1
ATOM 1853 C C . SER A 1 260 ? 17.508 11.627 0.507 1.00 82.56 260 SER A C 1
ATOM 1855 O O . SER A 1 260 ? 17.373 12.649 1.174 1.00 82.56 260 SER A O 1
ATOM 1857 N N . SER A 1 261 ? 16.903 11.475 -0.677 1.00 85.50 261 SER A N 1
ATOM 1858 C CA . SER A 1 261 ? 16.038 12.496 -1.286 1.00 85.50 261 SER A CA 1
ATOM 1859 C C . SER A 1 261 ? 14.785 11.882 -1.935 1.00 85.50 261 SER A C 1
ATOM 1861 O O . SER A 1 261 ? 14.680 11.848 -3.165 1.00 85.50 261 SER A O 1
ATOM 1863 N N . PRO A 1 262 ? 13.830 11.374 -1.127 1.00 85.62 262 PRO A N 1
ATOM 1864 C CA . PRO A 1 262 ? 12.539 10.912 -1.631 1.00 85.62 262 PRO A CA 1
ATOM 1865 C C . PRO A 1 262 ? 11.783 12.041 -2.345 1.00 85.62 262 PRO A C 1
ATOM 1867 O O . PRO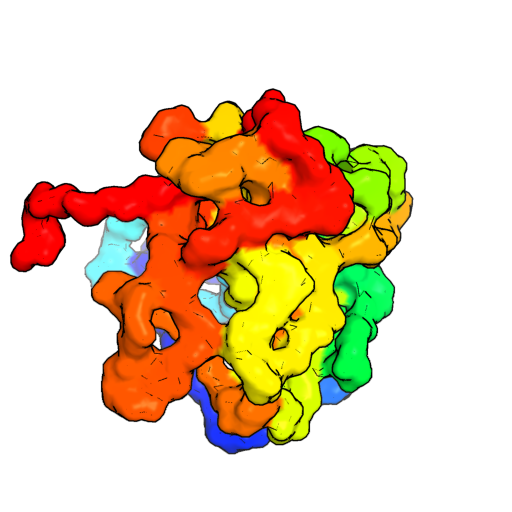 A 1 262 ? 11.833 13.202 -1.920 1.00 85.62 262 PRO A O 1
ATOM 1870 N N . HIS A 1 263 ? 11.083 11.696 -3.425 1.00 85.81 263 HIS A N 1
ATOM 1871 C CA . HIS A 1 263 ? 10.359 12.664 -4.255 1.00 85.81 263 HIS A CA 1
ATOM 1872 C C . HIS A 1 263 ? 8.869 12.713 -3.943 1.00 85.81 263 HIS A C 1
ATOM 1874 O O . HIS A 1 263 ? 8.285 13.790 -3.984 1.00 85.81 263 HIS A O 1
ATOM 1880 N N . SER A 1 264 ? 8.263 11.560 -3.649 1.00 88.56 264 SER A N 1
ATOM 1881 C CA . SER A 1 264 ? 6.839 11.497 -3.348 1.00 88.56 264 SER A CA 1
ATOM 1882 C C . SER A 1 264 ? 6.588 11.886 -1.909 1.00 88.56 264 SER A C 1
ATOM 1884 O O . SER A 1 264 ? 7.392 11.625 -1.011 1.00 88.56 264 SER A O 1
ATOM 1886 N N . THR A 1 265 ? 5.449 12.522 -1.694 1.00 89.06 265 THR A N 1
ATOM 1887 C CA . THR A 1 265 ? 5.144 13.194 -0.445 1.00 89.06 265 THR A CA 1
ATOM 1888 C C . THR A 1 265 ? 3.883 12.594 0.150 1.00 89.06 265 THR A C 1
ATOM 1890 O O . THR A 1 265 ? 2.878 12.459 -0.542 1.00 89.06 265 THR A O 1
ATOM 1893 N N . MET A 1 266 ? 3.934 12.213 1.424 1.00 90.81 266 MET A N 1
ATOM 1894 C CA . MET A 1 266 ? 2.774 11.722 2.161 1.00 90.81 266 MET A CA 1
ATOM 1895 C C . MET A 1 266 ? 2.358 12.708 3.250 1.00 90.81 266 MET A C 1
ATOM 1897 O O . MET A 1 266 ? 3.200 13.212 3.996 1.00 90.81 266 MET A O 1
ATOM 1901 N N . TYR A 1 267 ? 1.057 12.962 3.316 1.00 92.12 267 TYR A N 1
ATOM 1902 C CA . TYR A 1 267 ? 0.400 13.917 4.201 1.00 92.12 267 TYR A CA 1
ATOM 1903 C C . TYR A 1 267 ? -0.594 13.181 5.091 1.00 92.12 267 TYR A C 1
ATOM 1905 O O . TYR A 1 267 ? -1.127 12.147 4.687 1.00 92.12 267 TYR A O 1
ATOM 1913 N N . GLY A 1 268 ? -0.873 13.705 6.282 1.00 93.44 268 GLY A N 1
ATOM 1914 C CA . GLY A 1 268 ? -1.999 13.218 7.077 1.00 93.44 268 GLY A CA 1
ATOM 1915 C C . GLY A 1 268 ? -3.337 13.521 6.425 1.00 93.44 268 GLY A C 1
ATOM 1916 O O . GLY A 1 268 ? -3.428 14.425 5.598 1.00 93.44 268 GLY A O 1
ATOM 1917 N N . VAL A 1 269 ? -4.357 12.740 6.764 1.00 94.50 269 VAL A N 1
ATOM 1918 C CA . VAL A 1 269 ? -5.727 12.958 6.296 1.00 94.50 269 VAL A CA 1
ATOM 1919 C C . VAL A 1 269 ? -6.535 13.690 7.353 1.00 94.50 269 VAL A C 1
ATOM 1921 O O . VAL A 1 269 ? -6.522 13.275 8.502 1.00 94.50 269 VAL A O 1
ATOM 1924 N N . GLU A 1 270 ? -7.303 14.698 6.964 1.00 94.56 270 GLU A N 1
ATOM 1925 C CA . GLU A 1 270 ? -8.202 15.446 7.844 1.00 94.56 270 GLU A CA 1
ATOM 1926 C C . GLU A 1 270 ? -9.668 15.149 7.515 1.00 94.56 270 GLU A C 1
ATOM 1928 O O . GLU A 1 270 ? -10.028 14.869 6.364 1.00 94.56 270 GLU A O 1
ATOM 1933 N N . TYR A 1 271 ? -10.549 15.227 8.513 1.00 95.06 271 TYR A N 1
ATOM 1934 C CA . TYR A 1 271 ? -11.988 15.206 8.243 1.00 95.06 271 TYR A CA 1
ATOM 1935 C C . TYR A 1 271 ? -12.478 16.552 7.739 1.00 95.06 271 TYR A C 1
ATOM 1937 O O . TYR A 1 271 ? -12.214 17.594 8.334 1.00 95.06 271 TYR A O 1
ATOM 1945 N N . GLU A 1 272 ? -13.322 16.505 6.718 1.00 92.81 272 GLU A N 1
ATOM 1946 C CA . GLU A 1 272 ? -13.925 17.682 6.123 1.00 92.81 272 GLU A CA 1
ATOM 1947 C C . GLU A 1 272 ? -15.444 17.578 6.112 1.00 92.81 272 GLU A C 1
ATOM 1949 O O . GLU A 1 272 ? -16.026 16.561 5.724 1.00 92.81 272 GLU A O 1
ATOM 1954 N N . ARG A 1 273 ? -16.115 18.668 6.504 1.00 88.31 273 ARG A N 1
ATOM 1955 C CA . ARG A 1 273 ? -17.590 18.758 6.533 1.00 88.31 273 ARG A CA 1
ATOM 1956 C C . ARG A 1 273 ? -18.254 17.630 7.342 1.00 88.31 273 ARG A C 1
ATOM 1958 O O . ARG A 1 273 ? -19.360 17.195 7.020 1.00 88.31 273 ARG A O 1
ATOM 1965 N N . ALA A 1 274 ? -17.588 17.192 8.404 1.00 84.50 274 ALA A N 1
ATOM 1966 C CA . ALA A 1 274 ? -18.040 16.166 9.335 1.00 84.50 274 ALA A CA 1
ATOM 1967 C C . ALA A 1 274 ? -17.924 16.676 10.789 1.00 84.50 274 ALA A C 1
ATOM 1969 O O . ALA A 1 274 ? -17.310 17.724 11.026 1.00 84.50 274 ALA A O 1
ATOM 1970 N N . PRO A 1 275 ? -18.514 15.984 11.785 1.00 83.69 275 PRO A N 1
ATOM 1971 C CA . PRO A 1 275 ? -18.131 16.177 13.182 1.00 83.69 275 PRO A CA 1
ATOM 1972 C C . PRO A 1 275 ? -16.606 16.091 13.333 1.00 83.69 275 PRO A C 1
ATOM 1974 O O . PRO A 1 275 ? -15.981 15.262 12.679 1.00 83.69 275 PRO A O 1
ATOM 1977 N N . ASN A 1 276 ? -16.020 16.942 14.181 1.00 86.81 276 ASN A N 1
ATOM 1978 C CA . ASN A 1 276 ? -14.564 17.076 14.324 1.00 86.81 276 ASN A CA 1
ATOM 1979 C C . ASN A 1 276 ? -13.845 17.470 13.016 1.00 86.81 276 ASN A C 1
ATOM 1981 O O . ASN A 1 276 ? -12.784 16.939 12.702 1.00 86.81 276 ASN A O 1
ATOM 1985 N N . SER A 1 277 ? -14.424 18.397 12.242 1.00 89.06 277 SER A N 1
ATOM 1986 C CA . SER A 1 277 ? -13.748 18.980 11.071 1.00 89.06 277 SER A CA 1
ATOM 1987 C C . SER A 1 277 ? -12.337 19.447 11.437 1.00 89.06 277 SER A C 1
ATOM 1989 O O . SER A 1 277 ? -12.150 20.046 12.500 1.00 89.06 277 SER A O 1
ATOM 1991 N N . ASN A 1 278 ? -11.385 19.192 10.542 1.00 90.38 278 ASN A N 1
ATOM 1992 C CA . ASN A 1 278 ? -9.950 19.445 10.689 1.00 90.38 278 ASN A CA 1
ATOM 1993 C C . ASN A 1 278 ? -9.245 18.566 11.732 1.00 90.38 278 ASN A C 1
ATOM 1995 O O . ASN A 1 278 ? -8.101 18.838 12.058 1.00 90.38 278 ASN A O 1
ATOM 1999 N N . PHE A 1 279 ? -9.894 17.547 12.305 1.00 93.88 279 PHE A N 1
ATOM 2000 C CA . PHE A 1 279 ? -9.137 16.560 13.075 1.00 93.88 279 PHE A CA 1
ATOM 2001 C C . PHE A 1 279 ? -8.345 15.676 12.119 1.00 93.88 279 PHE A C 1
ATOM 2003 O O . PHE A 1 279 ? -8.879 15.214 11.104 1.00 93.88 279 PHE A O 1
ATOM 2010 N N . ASP A 1 280 ? -7.112 15.386 12.508 1.00 94.50 280 ASP A N 1
ATOM 2011 C CA . ASP A 1 280 ? -6.212 14.491 11.806 1.00 94.50 280 ASP A CA 1
ATOM 2012 C C . ASP A 1 280 ? -6.645 13.044 12.039 1.00 94.50 280 ASP A C 1
ATOM 2014 O O . ASP A 1 280 ? -6.554 12.494 13.142 1.00 94.50 280 ASP A O 1
ATOM 2018 N N . ALA A 1 281 ? -7.154 12.409 10.994 1.00 96.06 281 ALA A N 1
ATOM 2019 C CA . ALA A 1 281 ? -7.844 11.140 11.060 1.00 96.06 281 ALA A CA 1
ATOM 2020 C C . ALA A 1 281 ? -6.982 10.036 11.691 1.00 96.06 281 ALA A C 1
ATOM 2022 O O . ALA A 1 281 ? -5.924 9.646 11.185 1.00 96.06 281 ALA A O 1
ATOM 2023 N N . ALA A 1 282 ? -7.491 9.466 12.784 1.00 97.44 282 ALA A N 1
ATOM 2024 C CA . ALA A 1 282 ? -6.952 8.247 13.359 1.00 97.44 282 ALA A CA 1
ATOM 2025 C C . ALA A 1 282 ? -7.321 7.020 12.532 1.00 97.44 282 ALA A C 1
ATOM 2027 O O . ALA A 1 282 ? -8.374 6.933 11.892 1.00 97.44 282 ALA A O 1
ATOM 2028 N N . CYS A 1 283 ? -6.503 5.992 12.684 1.00 98.31 283 CYS A N 1
ATOM 2029 C CA . CYS A 1 283 ? -6.850 4.640 12.298 1.00 98.31 283 CYS A CA 1
ATOM 2030 C C . CYS A 1 283 ? -6.334 3.638 13.323 1.00 98.31 283 CYS A C 1
ATOM 2032 O O . CYS A 1 283 ? -5.456 3.920 14.141 1.00 98.31 283 CYS A O 1
ATOM 2034 N N . SER A 1 284 ? -6.871 2.430 13.255 1.00 98.25 284 SER A N 1
ATOM 2035 C CA . SER A 1 284 ? -6.339 1.283 13.970 1.00 98.25 284 SER A CA 1
ATOM 2036 C C . SER A 1 284 ? -6.277 0.090 13.040 1.00 98.25 284 SER A C 1
ATOM 2038 O O . SER A 1 284 ? -7.162 -0.131 12.214 1.00 98.25 284 SER A O 1
ATOM 2040 N N . VAL A 1 285 ? -5.206 -0.684 13.168 1.00 98.38 285 VAL A N 1
ATOM 2041 C CA . VAL A 1 285 ? -5.122 -2.000 12.547 1.00 98.38 285 VAL A CA 1
ATOM 2042 C C . VAL A 1 285 ? -5.544 -3.019 13.583 1.00 98.38 285 VAL A C 1
ATOM 2044 O O . VAL A 1 285 ? -5.013 -3.067 14.692 1.00 98.38 285 VAL A O 1
ATOM 2047 N N . CYS A 1 286 ? -6.533 -3.815 13.217 1.00 98.44 286 CYS A N 1
ATOM 2048 C CA . CYS A 1 286 ? -7.270 -4.689 14.103 1.00 98.44 286 CYS A CA 1
ATOM 2049 C C . CYS A 1 286 ? -7.149 -6.126 13.639 1.00 98.44 286 CYS A C 1
ATOM 2051 O O . CYS A 1 286 ? -7.210 -6.399 12.446 1.00 98.44 286 CYS A O 1
ATOM 2053 N N . GLN A 1 287 ? -7.034 -7.049 14.584 1.00 98.00 287 GLN A N 1
ATOM 2054 C CA . GLN A 1 287 ? -7.065 -8.476 14.312 1.00 98.00 287 GLN A CA 1
ATOM 2055 C C . GLN A 1 287 ? -8.295 -9.090 14.963 1.00 98.00 287 GLN A C 1
ATOM 2057 O O . GLN A 1 287 ? -8.425 -9.059 16.187 1.00 98.00 287 GLN A O 1
ATOM 2062 N N . ARG A 1 288 ? -9.178 -9.669 14.147 1.00 97.25 288 ARG A N 1
ATOM 2063 C CA . ARG A 1 288 ? -10.365 -10.393 14.599 1.00 97.25 288 ARG A CA 1
ATOM 2064 C C . ARG A 1 288 ? -10.073 -11.895 14.642 1.00 97.25 288 ARG A C 1
ATOM 2066 O O . ARG A 1 288 ? -9.996 -12.518 13.578 1.00 97.25 288 ARG A O 1
ATOM 2073 N N . PRO A 1 289 ? -9.976 -12.513 15.833 1.00 95.06 289 PRO A N 1
ATOM 2074 C CA . PRO A 1 289 ? -9.813 -13.956 15.955 1.00 95.06 289 PRO A CA 1
ATOM 2075 C C . PRO A 1 289 ? -10.976 -14.700 15.299 1.00 95.06 289 PRO A C 1
ATOM 2077 O O . PRO A 1 289 ? -12.113 -14.222 15.332 1.00 95.06 289 PRO A O 1
ATOM 2080 N N . ALA A 1 290 ? -10.681 -15.873 14.733 1.00 89.56 290 ALA A N 1
ATOM 2081 C CA . ALA A 1 290 ? -11.622 -16.755 14.032 1.00 89.56 290 ALA A CA 1
ATOM 2082 C C . ALA A 1 290 ? -12.301 -16.174 12.772 1.00 89.56 290 ALA A C 1
ATOM 2084 O O . ALA A 1 290 ? -13.044 -16.895 12.106 1.00 89.56 290 ALA A O 1
ATOM 2085 N N . ALA A 1 291 ? -12.035 -14.919 12.394 1.00 93.44 291 ALA A N 1
ATOM 2086 C CA . ALA A 1 291 ? -12.462 -14.401 11.100 1.00 93.44 291 ALA A CA 1
ATOM 2087 C C . ALA A 1 291 ? -11.587 -14.986 9.986 1.00 93.44 291 ALA A C 1
ATOM 2089 O O . ALA A 1 291 ? -10.362 -14.995 10.094 1.00 93.44 291 ALA A O 1
ATOM 2090 N N . MET A 1 292 ? -12.221 -15.463 8.911 1.00 88.62 292 MET A N 1
ATOM 2091 C CA . MET A 1 292 ? -11.489 -15.947 7.737 1.00 88.62 292 MET A CA 1
ATOM 2092 C C . MET A 1 292 ? -11.070 -14.823 6.797 1.00 88.62 292 MET A C 1
ATOM 2094 O O . MET A 1 292 ? -10.012 -14.871 6.184 1.00 88.62 292 MET A O 1
ATOM 2098 N N . GLN A 1 293 ? -11.927 -13.818 6.687 1.00 91.19 293 GLN A N 1
ATOM 2099 C CA . GLN A 1 293 ? -11.754 -12.656 5.837 1.00 91.19 293 GLN A CA 1
ATOM 2100 C C . GLN A 1 293 ? -12.605 -11.520 6.393 1.00 91.19 293 GLN A C 1
ATOM 2102 O O . GLN A 1 293 ? -13.566 -11.751 7.135 1.00 91.19 293 GLN A O 1
ATOM 2107 N N . THR A 1 294 ? -12.280 -10.302 5.990 1.00 95.44 294 THR A N 1
ATOM 2108 C CA . THR A 1 294 ? -13.079 -9.109 6.261 1.00 95.44 294 THR A CA 1
ATOM 2109 C C . THR A 1 294 ? -13.421 -8.433 4.947 1.00 95.44 294 THR A C 1
ATOM 2111 O O . THR A 1 294 ? -12.628 -8.465 4.010 1.00 95.44 294 THR A O 1
ATOM 2114 N N . TYR A 1 295 ? -14.587 -7.805 4.877 1.00 95.94 295 TYR A N 1
ATOM 2115 C CA . TYR A 1 295 ? -15.008 -7.045 3.709 1.00 95.94 295 TYR A CA 1
ATOM 2116 C C . TYR A 1 295 ? -15.897 -5.881 4.143 1.00 95.94 295 TYR A C 1
ATOM 2118 O O . TYR A 1 295 ? -16.496 -5.912 5.221 1.00 95.94 295 TYR A O 1
ATOM 2126 N N . VAL A 1 296 ? -15.994 -4.863 3.293 1.00 96.19 296 VAL A N 1
ATOM 2127 C CA . VAL A 1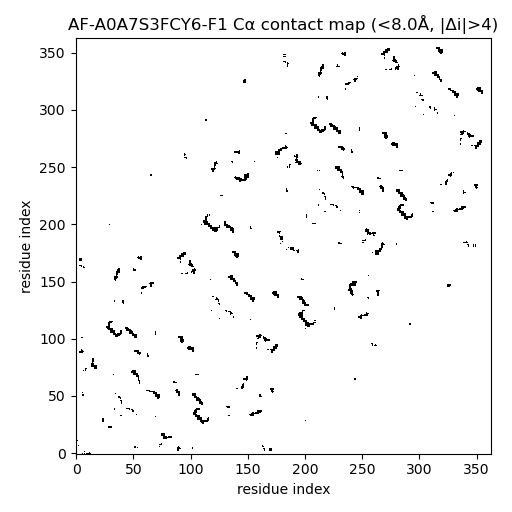 296 ? -16.903 -3.734 3.499 1.00 96.19 296 VAL A CA 1
ATOM 2128 C C . VAL A 1 296 ? -18.196 -4.001 2.736 1.00 96.19 296 VAL A C 1
ATOM 2130 O O . VAL A 1 296 ? -18.173 -4.286 1.539 1.00 96.19 296 VAL A O 1
ATOM 2133 N N . GLN A 1 297 ? -19.339 -3.900 3.417 1.00 96.25 297 GLN A N 1
ATOM 2134 C CA . GLN A 1 297 ? -20.649 -3.932 2.769 1.00 96.25 297 GLN A CA 1
ATOM 2135 C C . GLN A 1 297 ? -21.159 -2.502 2.562 1.00 96.25 297 GLN A C 1
ATOM 2137 O O . GLN A 1 297 ? -21.800 -1.924 3.439 1.00 96.25 297 GLN A O 1
ATOM 2142 N N . TRP A 1 298 ? -20.876 -1.929 1.393 1.00 95.31 298 TRP A N 1
ATOM 2143 C CA . TRP A 1 298 ? -21.317 -0.577 1.044 1.00 95.31 298 TRP A CA 1
ATOM 2144 C C . TRP A 1 298 ? -22.847 -0.438 1.088 1.00 95.31 298 TRP A C 1
ATOM 2146 O O . TRP A 1 298 ? -23.582 -1.356 0.723 1.00 95.31 298 TRP A O 1
ATOM 2156 N N . GLY A 1 299 ? -23.333 0.713 1.562 1.00 93.12 299 GLY A N 1
ATOM 2157 C CA . GLY A 1 299 ? -24.768 0.980 1.727 1.00 93.12 299 GLY A CA 1
ATOM 2158 C C . GLY A 1 299 ? -25.407 0.370 2.986 1.00 93.12 299 GLY A C 1
ATOM 2159 O O . GLY A 1 299 ? -26.626 0.442 3.147 1.00 93.12 299 GLY A O 1
ATOM 2160 N N . ARG A 1 300 ? -24.617 -0.217 3.896 1.00 92.75 300 ARG A N 1
ATOM 2161 C CA . ARG A 1 300 ? -25.065 -0.685 5.219 1.00 92.75 300 ARG A CA 1
ATOM 2162 C C . ARG A 1 300 ? -24.372 0.114 6.325 1.00 92.75 300 ARG A C 1
ATOM 2164 O O . ARG A 1 300 ? -23.153 0.085 6.420 1.00 92.75 300 ARG A O 1
ATOM 2171 N N . GLY A 1 301 ? -25.151 0.801 7.164 1.00 88.50 301 GLY A N 1
ATOM 2172 C CA . GLY A 1 301 ? -24.628 1.677 8.227 1.00 88.50 301 GLY A CA 1
ATOM 2173 C C . GLY A 1 301 ? -24.895 1.213 9.663 1.00 88.50 301 GLY A C 1
ATOM 2174 O O . GLY A 1 301 ? -24.629 1.962 10.593 1.00 88.50 301 GLY A O 1
ATOM 2175 N N . SER A 1 302 ? -25.475 0.027 9.864 1.00 90.81 302 SER A N 1
ATOM 2176 C CA . SER A 1 302 ? -25.823 -0.466 11.210 1.00 90.81 302 SER A CA 1
ATOM 2177 C C . SER A 1 302 ? -25.579 -1.956 11.425 1.00 90.81 302 SER A C 1
ATOM 2179 O O . SER A 1 302 ? -25.440 -2.392 12.565 1.00 90.81 302 SER A O 1
ATOM 2181 N N . SER A 1 303 ? -25.572 -2.753 10.355 1.00 93.94 303 SER A N 1
ATOM 2182 C CA . SER A 1 303 ? -25.333 -4.194 10.424 1.00 93.94 303 SER A CA 1
ATOM 2183 C C . SER A 1 303 ? -24.978 -4.781 9.060 1.00 93.94 303 SER A C 1
ATOM 2185 O O . SER A 1 303 ? -25.412 -4.286 8.015 1.00 93.94 303 SER A O 1
ATOM 2187 N N . CYS A 1 304 ? -24.213 -5.867 9.078 1.00 95.88 304 CYS A N 1
ATOM 2188 C CA . CYS A 1 304 ? -23.975 -6.718 7.920 1.00 95.88 304 CYS A CA 1
ATOM 2189 C C . CYS A 1 304 ? -25.178 -7.636 7.643 1.00 95.88 304 CYS A C 1
ATOM 2191 O O . CYS A 1 304 ? -25.974 -7.953 8.523 1.00 95.88 304 CYS A O 1
ATOM 2193 N N . SER A 1 305 ? -25.322 -8.064 6.389 1.00 96.06 305 SER A N 1
ATOM 2194 C CA . SER A 1 305 ? -26.329 -9.055 5.975 1.00 96.06 305 SER A CA 1
ATOM 2195 C C . SER A 1 305 ? -25.852 -10.500 6.205 1.00 96.06 305 SER A C 1
ATOM 2197 O O . SER A 1 305 ? -24.674 -10.725 6.469 1.00 96.06 305 SER A O 1
ATOM 2199 N N . ASN A 1 306 ? -26.758 -11.474 6.049 1.00 95.38 306 ASN A N 1
ATOM 2200 C CA . ASN A 1 306 ? -26.469 -12.919 6.103 1.00 95.38 306 ASN A CA 1
ATOM 2201 C C . ASN A 1 306 ? -25.825 -13.392 7.419 1.00 95.38 306 ASN A C 1
ATOM 2203 O O . ASN A 1 306 ? -24.933 -14.234 7.398 1.00 95.38 306 ASN A O 1
ATOM 2207 N N . ASP A 1 307 ? -26.241 -12.814 8.549 1.00 93.75 307 ASP A N 1
ATOM 2208 C CA . ASP A 1 307 ? -25.726 -13.134 9.890 1.00 93.75 307 ASP A CA 1
ATOM 2209 C C . ASP A 1 307 ? -24.206 -12.939 10.055 1.00 93.75 307 ASP A C 1
ATOM 2211 O O . ASP A 1 307 ? -23.594 -13.433 11.005 1.00 93.75 307 ASP A O 1
ATOM 2215 N N . HIS A 1 308 ? -23.573 -12.191 9.146 1.00 95.31 308 HIS A N 1
ATOM 2216 C CA . HIS A 1 308 ? -22.170 -11.828 9.279 1.00 95.31 308 HIS A CA 1
ATOM 2217 C C . HIS A 1 308 ? -21.980 -10.828 10.427 1.00 95.31 308 HIS A C 1
ATOM 2219 O O . HIS A 1 308 ? -22.812 -9.955 10.685 1.00 95.31 308 HIS A O 1
ATOM 2225 N N . VAL A 1 309 ? -20.846 -10.938 11.116 1.00 95.19 309 VAL A N 1
ATOM 2226 C CA . VAL A 1 309 ? -20.527 -10.081 12.262 1.00 95.19 309 VAL A CA 1
ATOM 2227 C C . VAL A 1 309 ? -20.137 -8.686 11.781 1.00 95.19 309 VAL A C 1
ATOM 2229 O O . VAL A 1 309 ? -19.262 -8.529 10.933 1.00 95.19 309 VAL A O 1
ATOM 2232 N N . THR A 1 310 ? -20.761 -7.663 12.361 1.00 96.69 310 THR A N 1
ATOM 2233 C CA . THR A 1 310 ? -20.415 -6.259 12.099 1.00 96.69 310 THR A CA 1
ATOM 2234 C C . THR A 1 310 ? -19.246 -5.851 12.986 1.00 96.69 310 THR A C 1
ATOM 2236 O O . THR A 1 310 ? -19.404 -5.772 14.200 1.00 96.69 310 THR A O 1
ATOM 2239 N N . LEU A 1 311 ? -18.075 -5.605 12.390 1.00 97.00 311 LEU A N 1
ATOM 2240 C CA . LEU A 1 311 ? -16.864 -5.229 13.138 1.00 97.00 311 LEU A CA 1
ATOM 2241 C C . LEU A 1 311 ? -16.866 -3.750 13.551 1.00 97.00 311 LEU A C 1
ATOM 2243 O O . LEU A 1 311 ? -16.421 -3.401 14.641 1.00 97.00 311 LEU A O 1
ATOM 2247 N N . TYR A 1 312 ? -17.376 -2.880 12.680 1.00 97.19 312 TYR A N 1
ATOM 2248 C CA . TYR A 1 312 ? -17.708 -1.490 12.983 1.00 97.19 312 TYR A CA 1
ATOM 2249 C C . TYR A 1 312 ? -18.708 -0.959 11.944 1.00 97.19 312 TYR A C 1
ATOM 2251 O O . TYR A 1 312 ? -18.994 -1.620 10.944 1.00 97.19 312 TYR A O 1
ATOM 2259 N N . SER A 1 313 ? -19.284 0.213 12.198 1.00 96.94 313 SER A N 1
ATOM 2260 C CA . SER A 1 313 ? -20.172 0.914 11.266 1.00 96.94 313 SER A CA 1
ATOM 2261 C C . SER A 1 313 ? -19.747 2.368 11.144 1.00 96.94 313 SER A C 1
ATOM 2263 O O . SER A 1 313 ? -19.139 2.930 12.058 1.00 96.94 313 SER A O 1
ATOM 2265 N N . GLY A 1 314 ? -20.033 2.949 9.987 1.00 95.81 314 GLY A N 1
ATOM 2266 C CA . GLY A 1 314 ? -19.493 4.234 9.603 1.00 95.81 314 GLY A CA 1
ATOM 2267 C C . GLY A 1 314 ? -20.210 4.842 8.409 1.00 95.81 314 GLY A C 1
ATOM 2268 O O . GLY A 1 314 ? -21.275 4.388 7.987 1.00 95.81 314 GLY A O 1
ATOM 2269 N N . TYR A 1 315 ? -19.599 5.876 7.852 1.00 94.81 315 TYR A N 1
ATOM 2270 C CA . TYR A 1 315 ? -20.019 6.504 6.607 1.00 94.81 315 TYR A CA 1
ATOM 2271 C C . TYR A 1 315 ? -18.944 6.310 5.536 1.00 94.81 315 TYR A C 1
ATOM 2273 O O . TYR A 1 315 ? -17.766 6.116 5.837 1.00 94.81 315 TYR A O 1
ATOM 2281 N N . ALA A 1 316 ? -19.361 6.331 4.273 1.00 95.50 316 ALA A N 1
ATOM 2282 C CA . ALA A 1 316 ? -18.435 6.276 3.153 1.00 95.50 316 ALA A CA 1
ATOM 2283 C C . ALA A 1 316 ? -17.747 7.636 2.983 1.00 95.50 316 ALA A C 1
ATOM 2285 O O . ALA A 1 316 ? -18.434 8.659 2.881 1.00 95.50 316 ALA A O 1
ATOM 2286 N N . ALA A 1 317 ? -16.417 7.641 2.934 1.00 94.69 317 ALA A N 1
ATOM 2287 C CA . ALA A 1 317 ? -15.611 8.842 2.753 1.00 94.69 317 ALA A CA 1
ATOM 2288 C C . ALA A 1 317 ? -14.494 8.628 1.725 1.00 94.69 317 ALA A C 1
ATOM 2290 O O . ALA A 1 317 ? -13.952 7.529 1.619 1.00 94.69 317 ALA A O 1
ATOM 2291 N N . ALA A 1 318 ? -14.151 9.686 0.997 1.00 92.88 318 ALA A N 1
ATOM 2292 C CA . ALA A 1 318 ? -12.971 9.778 0.137 1.00 92.88 318 ALA A CA 1
ATOM 2293 C C . ALA A 1 318 ? -12.601 11.261 -0.056 1.00 92.88 318 ALA A C 1
ATOM 2295 O O . ALA A 1 318 ? -13.171 12.144 0.590 1.00 92.88 318 ALA A O 1
ATOM 2296 N N . GLY A 1 319 ? -11.670 11.552 -0.961 1.00 89.00 319 GLY A N 1
ATOM 2297 C CA . GLY A 1 319 ? -11.377 12.910 -1.411 1.00 89.00 319 GLY A CA 1
ATOM 2298 C C . GLY A 1 319 ? -12.592 13.586 -2.060 1.00 89.00 319 GLY A C 1
ATOM 2299 O O . GLY A 1 319 ? -13.447 12.936 -2.663 1.00 89.00 319 GLY A O 1
ATOM 2300 N N . GLY A 1 320 ? -12.673 14.910 -1.927 1.00 85.50 320 GLY A N 1
ATOM 2301 C CA . GLY A 1 320 ? -13.780 15.705 -2.456 1.00 85.50 320 GLY A CA 1
ATOM 2302 C C . GLY A 1 320 ? -13.739 15.841 -3.980 1.00 85.50 320 GLY A C 1
ATOM 2303 O O . GLY A 1 320 ? -12.690 15.698 -4.596 1.00 85.50 320 GLY A O 1
ATOM 2304 N N . GLU A 1 321 ? -14.875 16.185 -4.591 1.00 80.00 321 GLU A N 1
ATOM 2305 C CA . GLU A 1 321 ? -15.006 16.375 -6.051 1.00 80.00 321 GLU A CA 1
ATOM 2306 C C . GLU A 1 321 ? -14.069 17.462 -6.614 1.00 80.00 321 GLU A C 1
ATOM 2308 O O . GLU A 1 321 ? -13.671 17.396 -7.771 1.00 80.00 321 GLU A O 1
ATOM 2313 N N . GLY A 1 322 ? -13.701 18.450 -5.792 1.00 80.19 322 GLY A N 1
ATOM 2314 C CA . GLY A 1 322 ? -12.749 19.503 -6.158 1.00 80.19 322 GLY A CA 1
ATOM 2315 C C . GLY A 1 322 ? -11.282 19.166 -5.875 1.00 80.19 322 GLY A C 1
ATOM 2316 O O . GLY A 1 322 ? -10.423 20.001 -6.149 1.00 80.19 322 GLY A O 1
ATOM 2317 N N . ASN A 1 323 ? -10.989 17.993 -5.307 1.00 83.50 323 ASN A N 1
ATOM 2318 C CA . ASN A 1 323 ? -9.621 17.590 -5.007 1.00 83.50 323 ASN A CA 1
ATOM 2319 C C . ASN A 1 323 ? -8.941 17.037 -6.261 1.00 83.50 323 ASN A C 1
ATOM 2321 O O . ASN A 1 323 ? -9.559 16.397 -7.112 1.00 83.50 323 ASN A O 1
ATOM 2325 N N . ALA A 1 324 ? -7.636 17.252 -6.340 1.00 79.56 324 ALA A N 1
ATOM 2326 C CA . ALA A 1 324 ? -6.805 16.769 -7.425 1.00 79.56 324 ALA A CA 1
ATOM 2327 C C . ALA A 1 324 ? -6.689 15.235 -7.391 1.00 79.56 324 ALA A C 1
ATOM 2329 O O . ALA A 1 324 ? -6.149 14.665 -6.444 1.00 79.56 324 ALA A O 1
ATOM 2330 N N . GLY A 1 325 ? -7.145 14.549 -8.442 1.00 73.69 325 GLY A N 1
ATOM 2331 C CA . GLY A 1 325 ? -7.030 13.094 -8.590 1.00 73.69 325 GLY A CA 1
ATOM 2332 C C . GLY A 1 325 ? -8.044 12.260 -7.787 1.00 73.69 325 GLY A C 1
ATOM 2333 O O . GLY A 1 325 ? -8.762 12.744 -6.919 1.00 73.69 325 GLY A O 1
ATOM 2334 N N . ARG A 1 326 ? -8.119 10.960 -8.103 1.00 77.94 326 ARG A N 1
ATOM 2335 C CA . ARG A 1 326 ? -9.114 10.028 -7.541 1.00 77.94 326 ARG A CA 1
ATOM 2336 C C . ARG A 1 326 ? -8.560 9.241 -6.358 1.00 77.94 326 ARG A C 1
ATOM 2338 O O . ARG A 1 326 ? -7.446 8.730 -6.426 1.00 77.94 326 ARG A O 1
ATOM 2345 N N . THR A 1 327 ? -9.366 9.095 -5.316 1.00 85.25 327 THR A N 1
ATOM 2346 C CA . THR A 1 327 ? -9.038 8.327 -4.108 1.00 85.25 327 THR A CA 1
ATOM 2347 C C . THR A 1 327 ? -10.042 7.199 -3.901 1.00 85.25 327 THR A C 1
ATOM 2349 O O . THR A 1 327 ? -11.167 7.243 -4.400 1.00 85.25 327 THR A O 1
ATOM 2352 N N . GLU A 1 328 ? -9.611 6.161 -3.200 1.00 88.88 328 GLU A N 1
ATOM 2353 C CA . GLU A 1 328 ? -10.420 5.024 -2.795 1.00 88.88 328 GLU A CA 1
ATOM 2354 C C . GLU A 1 328 ? -11.466 5.473 -1.782 1.00 88.88 328 GLU A C 1
ATOM 2356 O O . GLU A 1 328 ? -11.195 6.243 -0.867 1.00 88.88 328 GLU A O 1
ATOM 2361 N N . MET A 1 329 ? -12.677 4.954 -1.924 1.00 92.31 329 MET A N 1
ATOM 2362 C CA . MET A 1 329 ? -13.706 5.149 -0.919 1.00 92.31 329 MET A CA 1
ATOM 2363 C C . MET A 1 329 ? -13.470 4.189 0.249 1.00 92.31 329 MET A C 1
ATOM 2365 O O . MET A 1 329 ? -13.377 2.980 0.048 1.00 92.31 329 MET A O 1
ATOM 2369 N N . VAL A 1 330 ? -13.438 4.716 1.472 1.00 96.19 330 VAL A N 1
ATOM 2370 C CA . VAL A 1 330 ? -13.262 3.948 2.714 1.00 96.19 330 VAL A CA 1
ATOM 2371 C C . VAL A 1 330 ? -14.466 4.112 3.648 1.00 96.19 330 VAL A C 1
ATOM 2373 O O . VAL A 1 330 ? -15.245 5.058 3.535 1.00 96.19 330 VAL A O 1
ATOM 2376 N N . CYS A 1 331 ? -14.651 3.162 4.568 1.00 97.50 331 CYS A N 1
ATOM 2377 C CA . CYS A 1 331 ? -15.663 3.252 5.623 1.00 97.50 331 CYS A CA 1
ATOM 2378 C C . CYS A 1 331 ? -15.034 3.862 6.881 1.00 97.50 331 CYS A C 1
ATOM 2380 O O . CYS A 1 331 ? -14.180 3.228 7.506 1.00 97.50 331 CYS A O 1
ATOM 2382 N N . VAL A 1 332 ? -15.468 5.064 7.263 1.00 97.44 332 VAL A N 1
ATOM 2383 C CA . VAL A 1 332 ? -14.957 5.818 8.419 1.00 97.44 332 VAL A CA 1
ATOM 2384 C C . VAL A 1 332 ? -15.926 5.710 9.593 1.00 97.44 332 VAL A C 1
ATOM 2386 O O . VAL A 1 332 ? -17.116 5.984 9.449 1.00 97.44 332 VAL A O 1
ATOM 2389 N N . ASP A 1 333 ? -15.420 5.293 10.753 1.00 96.94 333 ASP A N 1
ATOM 2390 C CA . ASP A 1 333 ? -16.174 5.144 12.001 1.00 96.94 333 ASP A CA 1
ATOM 2391 C C . ASP A 1 333 ? -16.831 6.468 12.438 1.00 96.94 333 ASP A C 1
ATOM 2393 O O . ASP A 1 333 ? -16.244 7.547 12.340 1.00 96.94 333 ASP A O 1
ATOM 2397 N N . HIS A 1 334 ? -18.059 6.386 12.958 1.00 93.06 334 HIS A N 1
ATOM 2398 C CA . HIS A 1 334 ? -18.860 7.554 13.348 1.00 93.06 334 HIS A CA 1
ATOM 2399 C C . HIS A 1 334 ? -18.261 8.409 14.473 1.00 93.06 334 HIS A C 1
ATOM 2401 O O . HIS A 1 334 ? -18.765 9.502 14.736 1.00 93.06 334 HIS A O 1
ATOM 2407 N N . THR A 1 335 ? -17.227 7.936 15.167 1.00 92.69 335 THR A N 1
ATOM 2408 C CA . THR A 1 335 ? -16.552 8.719 16.206 1.00 92.69 335 THR A CA 1
ATOM 2409 C C . THR A 1 335 ? -15.662 9.830 15.645 1.00 92.69 335 THR A C 1
ATOM 2411 O O . T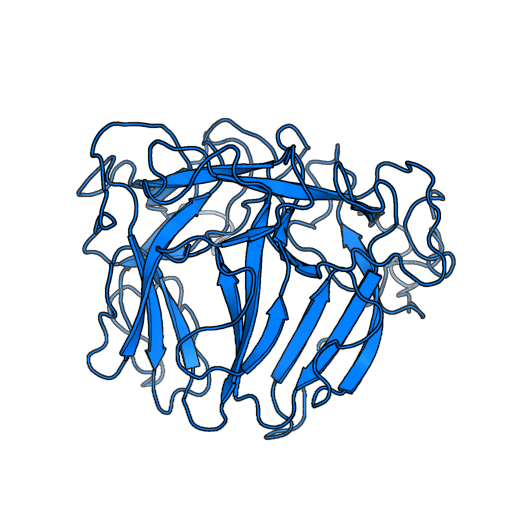HR A 1 335 ? -15.474 10.821 16.347 1.00 92.69 335 THR A O 1
ATOM 2414 N N . HIS A 1 336 ? -15.179 9.719 14.397 1.00 91.88 336 HIS A N 1
ATOM 2415 C CA . HIS A 1 336 ? -14.280 10.700 13.759 1.00 91.88 336 HIS A CA 1
ATOM 2416 C C . HIS A 1 336 ? -13.090 11.059 14.664 1.00 91.88 336 HIS A C 1
ATOM 2418 O O . HIS A 1 336 ? -12.805 12.232 14.918 1.00 91.88 336 HIS A O 1
ATOM 2424 N N . ALA A 1 337 ? -12.456 10.050 15.260 1.00 95.50 337 ALA A N 1
ATOM 2425 C CA . ALA A 1 337 ? -11.380 10.285 16.210 1.00 95.50 337 ALA A CA 1
ATOM 2426 C C . ALA A 1 337 ? -10.134 10.845 15.510 1.00 95.50 337 ALA A C 1
ATOM 2428 O O . ALA A 1 337 ? -9.795 10.425 14.396 1.00 95.50 337 ALA A O 1
ATOM 2429 N N . GLY A 1 338 ? -9.449 11.753 16.206 1.00 94.44 338 GLY A N 1
ATOM 2430 C CA . GLY A 1 338 ? -8.110 12.216 15.855 1.00 94.44 338 GLY A CA 1
ATOM 2431 C C . GLY A 1 338 ? -7.025 11.244 16.338 1.00 94.44 338 GLY A C 1
ATOM 2432 O O . GLY A 1 338 ? -7.261 10.503 17.302 1.00 94.44 338 GLY A O 1
ATOM 2433 N N . HIS A 1 339 ? -5.858 11.198 15.684 1.00 93.25 339 HIS A N 1
ATOM 2434 C CA . HIS A 1 339 ? -4.718 10.403 16.176 1.00 93.25 339 HIS A CA 1
ATOM 2435 C C . HIS A 1 339 ? -4.054 11.037 17.414 1.00 93.25 339 HIS A C 1
ATOM 2437 O O . HIS A 1 339 ? -4.483 12.071 17.920 1.00 93.25 339 HIS A O 1
ATOM 2443 N N . ALA A 1 340 ? -3.024 10.381 17.964 1.00 89.75 340 ALA A N 1
ATOM 2444 C CA . ALA A 1 340 ? -2.444 10.743 19.262 1.00 89.75 340 ALA A CA 1
ATOM 2445 C C . ALA A 1 340 ? -1.842 12.162 19.314 1.00 89.75 340 ALA A C 1
ATOM 2447 O O . ALA A 1 340 ? -1.908 12.805 20.360 1.00 89.75 340 ALA A O 1
ATOM 2448 N N . SER A 1 341 ? -1.287 12.639 18.198 1.00 88.31 341 SER A N 1
ATOM 2449 C CA . SER A 1 341 ? -0.738 13.990 18.028 1.00 88.31 341 SER A CA 1
ATOM 2450 C C . SER A 1 341 ? -1.649 14.905 17.198 1.00 88.31 341 SER A C 1
ATOM 2452 O O . SER A 1 341 ? -1.154 15.800 16.530 1.00 88.31 341 SER A O 1
ATOM 2454 N N . ASN A 1 342 ? -2.963 14.659 17.210 1.00 88.81 342 ASN A N 1
ATOM 2455 C CA . ASN A 1 342 ? -3.940 15.437 16.450 1.00 88.81 342 ASN A CA 1
ATOM 2456 C C . ASN A 1 342 ? -3.836 16.949 16.722 1.00 88.81 342 ASN A C 1
ATOM 2458 O O . ASN A 1 342 ? -4.018 17.387 17.865 1.00 88.81 342 ASN A O 1
ATOM 2462 N N . ASP A 1 343 ? -3.715 17.733 15.658 1.00 86.31 343 ASP A N 1
ATOM 2463 C CA . ASP A 1 343 ? -3.828 19.185 15.630 1.00 86.31 343 ASP A CA 1
ATOM 2464 C C . ASP A 1 343 ? -5.114 19.585 14.878 1.00 86.31 343 ASP A C 1
ATOM 2466 O O . ASP A 1 343 ? -5.250 19.291 13.699 1.00 86.31 343 ASP A O 1
ATOM 2470 N N . PRO A 1 344 ? -6.087 20.267 15.514 1.00 86.12 344 PRO A N 1
ATOM 2471 C CA . PRO A 1 344 ? -7.309 20.711 14.837 1.00 86.12 344 PRO A CA 1
ATOM 2472 C C . PRO A 1 344 ? -7.097 21.887 13.856 1.00 86.12 344 PRO A C 1
ATOM 2474 O O . PRO A 1 344 ? -8.075 22.479 13.375 1.00 86.12 344 PRO A O 1
ATOM 2477 N N . ALA A 1 345 ? -5.854 22.314 13.621 1.00 87.88 345 ALA A N 1
ATOM 2478 C CA . ALA A 1 345 ? -5.520 23.259 12.566 1.00 87.88 345 ALA A CA 1
ATOM 2479 C C . ALA A 1 345 ? -5.798 22.654 11.185 1.00 87.88 345 ALA A C 1
ATOM 2481 O O . ALA A 1 345 ? -5.544 21.486 10.948 1.00 87.88 345 ALA A O 1
ATOM 2482 N N . ASN A 1 346 ? -6.287 23.478 10.254 1.00 86.62 346 ASN A N 1
ATOM 2483 C CA . ASN A 1 346 ? -6.448 23.047 8.869 1.00 86.62 346 ASN A CA 1
ATOM 2484 C C . ASN A 1 346 ? -5.091 23.091 8.147 1.00 86.62 346 ASN A C 1
ATOM 2486 O O . ASN A 1 346 ? -4.627 24.165 7.744 1.00 86.62 346 ASN A O 1
ATOM 2490 N N . ASN A 1 347 ? -4.481 21.926 7.973 1.00 86.25 347 ASN A N 1
ATOM 2491 C CA . ASN A 1 347 ? -3.223 21.720 7.268 1.00 86.25 347 ASN A CA 1
ATOM 2492 C C . ASN A 1 347 ? -3.427 21.409 5.778 1.00 86.25 347 ASN A C 1
ATOM 2494 O O . ASN A 1 347 ? -2.467 21.452 5.008 1.00 86.25 347 ASN A O 1
ATOM 2498 N N . ASN A 1 348 ? -4.670 21.165 5.363 1.00 86.12 348 ASN A N 1
ATOM 2499 C CA . ASN A 1 348 ? -5.083 20.767 4.025 1.00 86.12 348 ASN A CA 1
ATOM 2500 C C . ASN A 1 348 ? -4.258 19.583 3.493 1.00 86.12 348 ASN A C 1
ATOM 2502 O O . ASN A 1 348 ? -3.711 19.625 2.391 1.00 86.12 348 ASN A O 1
ATOM 2506 N N . GLY A 1 349 ? -4.125 18.525 4.288 1.00 88.00 349 GLY A N 1
ATOM 2507 C CA . GLY A 1 349 ? -3.441 17.303 3.880 1.00 88.00 349 GLY A CA 1
ATOM 2508 C C . GLY A 1 349 ? -4.246 16.491 2.857 1.00 88.00 349 GLY A C 1
ATOM 2509 O O . GLY A 1 349 ? -4.825 17.013 1.900 1.00 88.00 349 GLY A O 1
ATOM 2510 N N . GLY A 1 350 ? -4.287 15.174 3.045 1.00 90.19 350 GLY A N 1
ATOM 2511 C CA . GLY A 1 350 ? -5.367 14.375 2.471 1.00 90.19 350 GLY A CA 1
ATOM 2512 C C . GLY A 1 350 ? -6.689 14.733 3.146 1.00 90.19 350 GLY A C 1
ATOM 2513 O O . GLY A 1 350 ? -6.697 15.216 4.268 1.00 90.19 350 GLY A O 1
ATOM 2514 N N . LEU A 1 351 ? -7.820 14.504 2.483 1.00 92.69 351 LEU A N 1
ATOM 2515 C CA . LEU A 1 351 ? -9.120 14.904 3.030 1.00 92.69 351 LEU A CA 1
ATOM 2516 C C . LEU A 1 351 ? -10.125 13.758 2.945 1.00 92.69 351 LEU A C 1
ATOM 2518 O O . LEU A 1 351 ? -10.189 13.057 1.929 1.00 92.69 351 LEU A O 1
ATOM 2522 N N . PHE A 1 352 ? -10.931 13.613 3.996 1.00 94.50 352 PHE A N 1
ATOM 2523 C CA . PHE A 1 352 ? -12.113 12.763 4.036 1.00 94.50 352 PHE A CA 1
ATOM 2524 C C . PHE A 1 352 ? -13.387 13.598 3.989 1.00 94.50 352 PHE A C 1
ATOM 2526 O O . PHE A 1 352 ? -13.786 14.218 4.973 1.00 94.50 352 PHE A O 1
ATOM 2533 N N . TYR A 1 353 ? -14.079 13.517 2.856 1.00 93.75 353 TYR A N 1
ATOM 2534 C CA . TYR A 1 353 ? -15.416 14.050 2.653 1.00 93.75 353 TYR A CA 1
ATOM 2535 C C . TYR A 1 353 ? -16.455 12.924 2.698 1.00 93.75 353 TYR A C 1
ATOM 2537 O O . TYR A 1 353 ? -16.300 11.926 1.990 1.00 93.75 353 TYR A O 1
ATOM 2545 N N . PRO A 1 354 ? -17.551 13.076 3.460 1.00 93.31 354 PRO A N 1
ATOM 2546 C CA . PRO A 1 354 ? -18.683 12.161 3.388 1.00 93.31 354 PRO A CA 1
ATOM 2547 C C . PRO A 1 354 ? -19.312 12.134 1.986 1.00 93.31 354 PRO A C 1
ATOM 2549 O O . PRO A 1 354 ? -19.598 13.183 1.401 1.00 93.31 354 PRO A O 1
ATOM 2552 N N . HIS A 1 355 ? -19.597 10.940 1.466 1.00 90.06 355 HIS A N 1
ATOM 2553 C CA . HIS A 1 355 ? -20.260 10.781 0.171 1.00 90.06 355 HIS A CA 1
ATOM 2554 C C . HIS A 1 355 ? -21.786 10.832 0.265 1.00 90.06 355 HIS A C 1
ATOM 2556 O O . HIS A 1 355 ? -22.405 10.297 1.185 1.00 90.06 355 HIS A O 1
ATOM 2562 N N . LYS A 1 356 ? -22.398 11.409 -0.773 1.00 88.62 356 LYS A N 1
ATOM 2563 C CA . LYS A 1 356 ? -23.833 11.308 -1.060 1.00 88.62 356 LYS A CA 1
ATOM 2564 C C . LYS A 1 356 ? -24.049 10.493 -2.334 1.00 88.62 356 LYS A C 1
ATOM 2566 O O . LYS A 1 356 ? -23.281 10.624 -3.284 1.00 88.62 356 LYS A O 1
ATOM 2571 N N . ALA A 1 357 ? -25.114 9.699 -2.373 1.00 85.06 357 ALA A N 1
ATOM 2572 C CA . ALA A 1 357 ? -25.582 9.076 -3.607 1.00 85.06 357 ALA A CA 1
ATOM 2573 C C . ALA A 1 357 ? -26.464 10.061 -4.395 1.00 85.06 357 ALA A C 1
ATOM 2575 O O . ALA A 1 357 ? -27.258 10.794 -3.801 1.00 85.06 357 ALA A O 1
ATOM 2576 N N . ILE A 1 358 ? -26.330 10.079 -5.722 1.00 82.12 358 ILE A N 1
ATOM 2577 C CA . ILE A 1 358 ? -27.155 10.875 -6.644 1.00 82.12 358 ILE A CA 1
ATOM 2578 C C . ILE A 1 358 ? -27.810 9.900 -7.633 1.00 82.12 358 ILE A C 1
ATOM 2580 O O . ILE A 1 358 ? -27.156 8.963 -8.083 1.00 82.12 358 ILE A O 1
ATOM 2584 N N . GLY A 1 359 ? -29.095 10.098 -7.946 1.00 73.94 359 GLY A N 1
ATOM 2585 C CA . GLY A 1 359 ? -29.804 9.296 -8.954 1.00 73.94 359 GLY A CA 1
ATOM 2586 C C . GLY A 1 359 ? -29.250 9.497 -10.373 1.00 73.94 359 GLY A C 1
ATOM 2587 O O . GLY A 1 359 ? -28.618 10.513 -10.657 1.00 73.94 359 GLY A O 1
ATOM 2588 N N . GLY A 1 360 ? -29.478 8.531 -11.264 1.00 80.75 360 GLY A N 1
ATOM 2589 C CA . GLY A 1 360 ? -28.889 8.464 -12.608 1.00 80.75 360 GLY A CA 1
ATOM 2590 C C . GLY A 1 360 ? -28.698 7.000 -12.990 1.00 80.75 360 GLY A C 1
ATOM 2591 O O . GLY A 1 360 ? -29.550 6.206 -12.634 1.00 80.75 360 GLY A O 1
ATOM 2592 N N . SER A 1 361 ? -27.553 6.627 -13.574 1.00 65.94 361 SER A N 1
ATOM 2593 C CA . SER A 1 361 ? -27.180 5.238 -13.938 1.00 65.94 361 SER A CA 1
ATOM 2594 C C . SER A 1 361 ? -27.074 4.233 -12.770 1.00 65.94 361 SER A C 1
ATOM 2596 O O . SER A 1 361 ? -26.402 3.211 -12.893 1.00 65.94 361 SER A O 1
ATOM 2598 N N . ALA A 1 362 ? -27.642 4.562 -11.614 1.00 64.69 362 ALA A N 1
ATOM 2599 C CA . ALA A 1 362 ? -27.709 3.735 -10.422 1.00 64.69 362 ALA A CA 1
ATOM 2600 C C . ALA A 1 362 ? -29.036 2.948 -10.325 1.00 64.69 362 ALA A C 1
ATOM 2602 O O . ALA A 1 362 ? -29.288 2.367 -9.267 1.00 64.69 362 ALA A O 1
ATOM 2603 N N 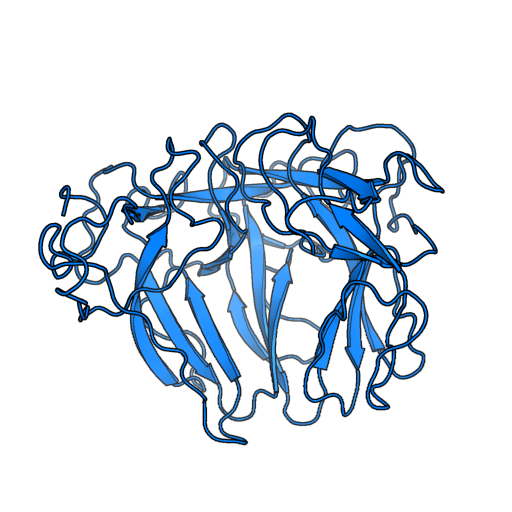. ASP A 1 363 ? -29.866 2.945 -11.382 1.00 45.75 363 ASP A N 1
ATOM 2604 C CA . ASP A 1 363 ? -31.158 2.247 -11.474 1.00 45.75 363 ASP A CA 1
ATOM 2605 C C . ASP A 1 363 ? -31.211 1.105 -12.508 1.00 45.75 363 ASP A C 1
ATOM 2607 O O . ASP A 1 363 ? -30.733 1.265 -13.655 1.00 45.75 363 ASP A O 1
#

Organism: NCBI:txid156174

Sequence (363 aa):
AIGGSADDGYVSNAGAVGCSVCAVPANSGAVYVQYGRGSCSDASSTTLYAGWVAGSHYSSEGGGFSTYPCMHPTPQYFTAISSPHSTMYGVEYERAPNSNFDAACSVCQRPAAMQTYVQWGRGSSCSNDHVTLYSGYAAAGGEGNAGRTEMVCVDHTHAGHASNDPANNNGGLFYPHKAIGGSADDGYVSNAGAVGCSVCAVPANSGAVYVQYGRGSCSDASSTTLYAGWVAGSHYSSEGGGFSTYPCMHPTPQYFTAISSPHSTMYGVEYERAPNSNFDAACSVCQRPAAMQTYVQWGRGSSCSNDHVTLYSGYAAAGGEGNAGRTEMVCVDHTHAGHASNDPANNNGGLFYPHKAIGGSAD

Solvent-accessible surface area (backbone atoms only — not comparable to full-atom values): 18301 Å² total; per-residue (Å²): 71,84,86,46,48,46,59,86,73,52,59,75,82,58,37,35,79,61,84,82,91,79,82,79,63,88,85,56,39,25,72,49,77,42,35,18,25,61,52,53,78,29,88,76,33,44,60,76,49,46,21,36,26,33,22,30,37,40,80,38,76,65,61,84,46,42,54,71,53,69,40,66,67,76,75,54,60,41,59,89,41,81,75,70,89,61,65,82,23,10,19,26,30,39,72,44,76,57,48,26,22,11,26,5,10,15,38,25,37,31,58,53,20,50,38,67,49,74,44,36,23,23,28,83,54,47,67,92,91,29,46,55,45,48,40,16,26,30,25,12,26,36,59,74,24,36,38,23,19,37,61,40,58,32,30,76,73,45,27,46,23,98,76,50,46,68,59,83,58,72,24,10,48,33,17,29,23,18,40,41,68,67,47,24,53,80,67,45,55,61,75,60,17,14,33,3,11,13,38,27,30,35,50,58,83,57,25,26,76,48,79,43,36,19,24,56,52,53,76,28,88,76,34,45,61,76,45,46,17,33,26,35,20,27,37,38,80,41,31,14,18,17,29,20,45,72,52,58,30,44,63,71,58,33,54,37,60,90,26,73,62,44,69,7,48,35,20,6,19,25,31,39,96,47,77,57,49,26,24,10,27,5,8,15,38,25,34,30,59,78,34,80,68,84,83,84,65,85,97,48,62,83,58,52,70,93,86,45,84,62,58,72,52,37,45,52,26,23,56,49,93,89,33,40,53,60,49,51,78,42,65,30,30,78,75,42,28,45,24,98,71,52,51,66,62,83,64,69,24,9,48,35,26,73,69,80,91,74,90,63,98,82,116

Mean predicted aligned error: 5.68 Å